Protein AF-A0A7C8ZS62-F1 (afdb_monomer)

Mean predicted aligned error: 21.61 Å

Foldseek 3Di:
DQAAEDAQEQDADEEEDDLVVLVNQRHNYAAHEQYQYADEQHDDHCSVVDALRRHHNHPRYAYPRVVHDDDDDDDDDDDDDDDDDPPPPPVVVVVVVVVVVVVVVVVVVVVVVVVVVVVVVDDDPPDDDDDDDDDPPPPDDPDDDDPPWDKDKDFPDPVVPPDDDPVQVCVQCVNVDPVQFPDADPQATWGWGQGPVRGIIIMGTGD

Radius of gyration: 32.75 Å; Cα contacts (8 Å, |Δi|>4): 233; chains: 1; bounding box: 68×55×73 Å

Organism: Opuntia streptacantha (NCBI:txid393608)

Secondary structure (DSSP, 8-state):
----EEE--SS--EEPPPGGGGG-TT--EEE--SSEEEEEPPPSGGGGTS-GGGGTT-TEEEBGGGTB------S---------S----HHHHHHHHHHHHHHHHHHHHHHHHHHHHHHHHS------------------------S---EEEE-S-GGGGTT--HHHHHHHTTTT-GGGEEEEETTEEEEEEE-TTS-EEEEEE--

Solvent-accessible surface area (backbone atoms only — not comparable to full-atom values): 12993 Å² total; per-residue (Å²): 118,86,52,39,71,48,80,57,49,73,42,88,50,64,52,63,66,64,65,71,63,61,72,39,86,51,44,78,41,66,30,51,17,39,23,54,30,27,48,59,60,60,79,49,75,60,54,69,69,57,59,56,71,28,52,39,66,22,89,48,50,19,26,80,77,73,76,32,81,67,78,85,86,78,84,88,89,79,85,86,83,88,91,87,72,86,78,77,51,73,72,53,56,62,53,52,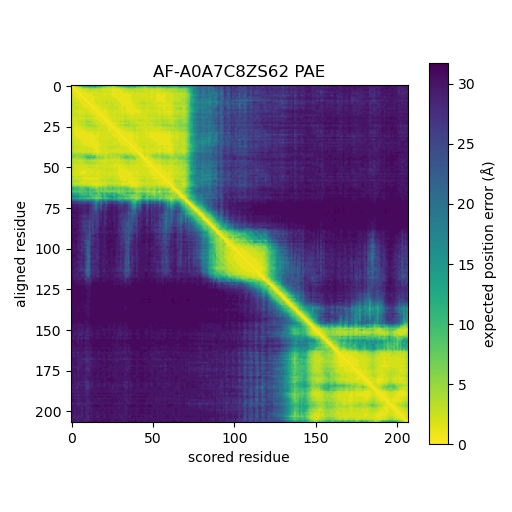54,52,52,53,51,52,51,54,52,49,51,51,52,50,52,52,48,52,52,49,55,54,52,69,73,51,76,80,84,88,72,95,72,90,82,86,82,91,80,91,77,91,76,84,77,91,76,86,85,74,99,72,63,50,74,48,80,50,66,95,49,77,80,72,60,78,81,68,47,72,66,56,51,35,63,29,23,60,70,74,35,75,91,29,55,78,46,79,56,102,65,34,43,28,28,45,26,52,44,96,87,69,50,71,33,45,37,35,42,35,114

InterPro domains:
  IPR000719 Protein kinase domain [PS50011] (176-207)
  IPR001611 Leucine-rich repeat [PF00560] (2-24)
  IPR001611 Leucine-rich repeat [PS51450] (2-25)
  IPR011009 Protein kinase-like domain superfamily [SSF56112] (149-206)
  IPR017441 Protein kinase, ATP binding site [PS00107] (182-205)
  IPR032675 Leucine-rich repeat domain superfamily [G3DSA:3.80.10.10] (1-77)
  IPR051420 Ser/Thr Protein Kinases with Diverse Regulatory Roles [PTHR48005] (1-206)

Structure (mmCIF, N/CA/C/O backbone):
data_AF-A0A7C8ZS62-F1
#
_entry.id   AF-A0A7C8ZS62-F1
#
loop_
_atom_site.group_PDB
_atom_site.id
_atom_site.type_symbol
_atom_site.label_atom_id
_atom_site.label_alt_id
_atom_site.label_comp_id
_atom_site.label_asym_id
_atom_site.label_entity_id
_atom_site.label_seq_id
_atom_site.pdbx_PDB_ins_code
_atom_site.Cartn_x
_atom_site.Cartn_y
_atom_site.Cartn_z
_atom_site.occupancy
_atom_site.B_iso_or_equiv
_atom_site.auth_seq_id
_atom_site.auth_comp_id
_atom_site.auth_asym_id
_atom_site.auth_atom_id
_atom_site.pdbx_PDB_model_num
ATOM 1 N N . THR A 1 1 ? -6.025 2.905 -24.148 1.00 64.19 1 THR A N 1
ATOM 2 C CA . THR A 1 1 ? -6.149 2.934 -22.676 1.00 64.19 1 THR A CA 1
ATOM 3 C C . THR A 1 1 ? -5.454 4.190 -22.191 1.00 64.19 1 THR A C 1
ATOM 5 O O . THR A 1 1 ? -4.361 4.459 -22.665 1.00 64.19 1 THR A O 1
ATOM 8 N N . ASN A 1 2 ? -6.090 4.977 -21.319 1.00 90.94 2 ASN A N 1
ATOM 9 C CA . ASN A 1 2 ? -5.577 6.279 -20.849 1.00 90.94 2 ASN A CA 1
ATOM 10 C C . ASN A 1 2 ? -4.964 6.155 -19.444 1.00 90.94 2 ASN A C 1
ATOM 12 O O . ASN A 1 2 ? -5.195 6.997 -18.587 1.00 90.94 2 ASN A O 1
ATOM 16 N N . LEU A 1 3 ? -4.302 5.029 -19.163 1.00 94.00 3 LEU A N 1
ATOM 17 C CA . LEU A 1 3 ? -3.701 4.807 -17.852 1.00 94.00 3 LEU A CA 1
ATOM 18 C C . LEU A 1 3 ? -2.420 5.636 -17.769 1.00 94.00 3 LEU A C 1
ATOM 20 O O . LEU A 1 3 ? -1.560 5.466 -18.627 1.00 94.00 3 LEU A O 1
ATOM 24 N N . GLU A 1 4 ? -2.321 6.496 -16.759 1.00 95.75 4 GLU A N 1
ATOM 25 C CA . GLU A 1 4 ? -1.169 7.383 -16.542 1.00 95.75 4 GLU A CA 1
ATOM 26 C C . GLU A 1 4 ? -0.267 6.907 -15.397 1.00 95.75 4 GLU A C 1
ATOM 28 O O . GLU A 1 4 ? 0.948 7.025 -15.484 1.00 95.75 4 GLU A O 1
ATOM 33 N N . MET A 1 5 ? -0.838 6.290 -14.360 1.00 96.38 5 MET A N 1
ATOM 34 C CA . MET A 1 5 ? -0.106 5.826 -13.180 1.00 96.38 5 MET A CA 1
ATOM 35 C C . MET A 1 5 ? -0.462 4.374 -12.854 1.00 96.38 5 MET A C 1
ATOM 37 O O . MET A 1 5 ? -1.638 4.005 -12.820 1.00 96.38 5 MET A O 1
ATOM 41 N N . LEU A 1 6 ? 0.558 3.558 -12.597 1.00 96.75 6 LEU A N 1
ATOM 42 C CA . LEU A 1 6 ? 0.445 2.179 -12.135 1.00 96.75 6 LEU A CA 1
ATOM 43 C C . LEU A 1 6 ? 1.468 1.920 -11.024 1.00 96.75 6 LEU A C 1
ATOM 45 O O . LEU A 1 6 ? 2.632 1.621 -11.293 1.00 96.75 6 LEU A O 1
ATOM 49 N N . ASP A 1 7 ? 1.013 2.000 -9.777 1.00 98.00 7 ASP A N 1
ATOM 50 C CA . ASP A 1 7 ? 1.790 1.599 -8.604 1.00 98.00 7 ASP A CA 1
ATOM 51 C C . ASP A 1 7 ? 1.274 0.259 -8.066 1.00 98.00 7 ASP A C 1
ATOM 53 O O . ASP A 1 7 ? 0.121 0.125 -7.660 1.00 98.00 7 ASP A O 1
ATOM 57 N N . LEU A 1 8 ? 2.143 -0.745 -8.110 1.00 98.06 8 LEU A N 1
ATOM 58 C CA . LEU A 1 8 ? 1.948 -2.103 -7.608 1.00 98.06 8 LEU A CA 1
ATOM 59 C C . LEU A 1 8 ? 3.038 -2.480 -6.594 1.00 98.06 8 LEU A C 1
ATOM 61 O O . LEU A 1 8 ? 3.280 -3.665 -6.341 1.00 98.06 8 LEU A O 1
ATOM 65 N N . SER A 1 9 ? 3.744 -1.494 -6.041 1.00 98.25 9 SER A N 1
ATOM 66 C CA . SER A 1 9 ? 4.848 -1.736 -5.120 1.00 98.25 9 SER A CA 1
ATOM 67 C C . SER A 1 9 ? 4.403 -2.410 -3.818 1.00 98.25 9 SER A C 1
ATOM 69 O O . SER A 1 9 ? 3.239 -2.330 -3.430 1.00 98.25 9 SER A O 1
ATOM 71 N N . GLN A 1 10 ? 5.332 -3.091 -3.138 1.00 98.12 10 GLN A N 1
ATOM 72 C CA . GLN A 1 10 ? 5.114 -3.715 -1.821 1.00 98.12 10 GLN A CA 1
ATOM 73 C C . GLN A 1 10 ? 3.983 -4.754 -1.802 1.00 98.12 10 GLN A C 1
ATOM 75 O O . GLN A 1 10 ? 3.162 -4.800 -0.884 1.00 98.12 10 GLN A O 1
ATOM 80 N N . ASN A 1 11 ? 3.949 -5.605 -2.821 1.00 98.31 11 ASN A N 1
ATOM 81 C CA . ASN A 1 11 ? 3.016 -6.720 -2.905 1.00 98.31 11 ASN A CA 1
ATOM 82 C C . ASN A 1 11 ? 3.783 -8.050 -2.986 1.00 98.31 11 ASN A C 1
ATOM 84 O O . ASN A 1 11 ? 5.010 -8.094 -2.966 1.00 98.31 11 ASN A O 1
ATOM 88 N N . ASN A 1 12 ? 3.045 -9.156 -3.082 1.00 97.56 12 ASN A N 1
ATOM 89 C CA . ASN A 1 12 ? 3.607 -10.494 -3.292 1.00 97.56 12 ASN A CA 1
ATOM 90 C C . ASN A 1 12 ? 3.382 -10.970 -4.740 1.00 97.56 12 ASN A C 1
ATOM 92 O O . ASN A 1 12 ? 3.071 -12.140 -4.970 1.00 97.56 12 ASN A O 1
ATOM 96 N N . LEU A 1 13 ? 3.450 -10.060 -5.720 1.00 98.06 13 LEU A N 1
ATOM 97 C CA . LEU A 1 13 ? 3.269 -10.411 -7.130 1.00 98.06 13 LEU A CA 1
ATOM 98 C C . LEU A 1 13 ? 4.436 -11.277 -7.610 1.00 98.06 13 LEU A C 1
ATOM 100 O O . LEU A 1 13 ? 5.584 -11.056 -7.230 1.00 98.06 13 LEU A O 1
ATOM 104 N N . THR A 1 14 ? 4.126 -12.261 -8.447 1.00 97.69 14 THR A N 1
ATOM 105 C CA . THR A 1 14 ? 5.076 -13.233 -9.008 1.00 97.69 14 THR A CA 1
ATOM 106 C C . THR A 1 14 ? 4.908 -13.316 -10.523 1.00 97.69 14 THR A C 1
ATOM 108 O O . THR A 1 14 ? 3.931 -12.798 -11.069 1.00 97.69 14 THR A O 1
ATOM 111 N N . GLY A 1 15 ? 5.850 -13.976 -11.196 1.00 96.81 15 GLY A N 1
ATOM 112 C CA . GLY A 1 15 ? 5.865 -14.104 -12.651 1.00 96.81 15 GLY A CA 1
ATOM 113 C C . GLY A 1 15 ? 6.477 -12.891 -13.353 1.00 96.81 15 GLY A C 1
ATOM 114 O O . GLY A 1 15 ? 7.121 -12.043 -12.730 1.00 96.81 15 GLY A O 1
ATOM 115 N N . GLU A 1 16 ? 6.291 -12.832 -14.669 1.00 97.06 16 GLU A N 1
ATOM 116 C CA . GLU A 1 16 ? 6.895 -11.813 -15.529 1.00 97.06 16 GLU A CA 1
ATOM 117 C C . GLU A 1 16 ? 6.058 -10.534 -15.624 1.00 97.06 16 GLU A C 1
ATOM 119 O O . GLU A 1 16 ? 4.827 -10.560 -15.556 1.00 97.06 16 GLU A O 1
ATOM 124 N N . ILE A 1 17 ? 6.726 -9.404 -15.877 1.00 96.44 17 ILE A N 1
ATOM 125 C CA . ILE A 1 17 ? 6.049 -8.159 -16.254 1.00 96.44 17 ILE A CA 1
ATOM 126 C C . ILE A 1 17 ? 5.495 -8.328 -17.683 1.00 96.44 17 ILE A C 1
ATOM 128 O O . ILE A 1 17 ? 6.277 -8.496 -18.625 1.00 96.44 17 ILE A O 1
ATOM 132 N N . PRO A 1 18 ? 4.169 -8.251 -17.903 1.00 95.12 18 PRO A N 1
ATOM 133 C CA . PRO A 1 18 ? 3.595 -8.510 -19.218 1.00 95.12 18 PRO A CA 1
ATOM 134 C C . PRO A 1 18 ? 4.054 -7.491 -20.267 1.00 95.12 18 PRO A C 1
ATOM 136 O O . PRO A 1 18 ? 3.862 -6.284 -20.107 1.00 95.12 18 PRO A O 1
ATOM 139 N N . LYS A 1 19 ? 4.566 -7.971 -21.408 1.00 92.38 19 LYS A N 1
ATOM 140 C CA . LYS A 1 19 ? 4.979 -7.112 -22.540 1.00 92.38 19 LYS A CA 1
ATOM 141 C C . LYS A 1 19 ? 3.842 -6.244 -23.086 1.00 92.38 19 LYS A C 1
ATOM 143 O O . LYS A 1 19 ? 4.095 -5.186 -23.648 1.00 92.38 19 LYS A O 1
ATOM 148 N N . SER A 1 20 ? 2.586 -6.648 -22.888 1.00 91.44 20 SER A N 1
ATOM 149 C CA . SER A 1 20 ? 1.410 -5.855 -23.264 1.00 91.44 20 SER A CA 1
ATOM 150 C C . SER A 1 20 ? 1.361 -4.487 -22.578 1.00 91.44 20 SER A C 1
ATOM 152 O O . SER A 1 20 ? 0.775 -3.563 -23.141 1.00 91.44 20 SER A O 1
ATOM 154 N N . LEU A 1 21 ? 2.003 -4.318 -21.414 1.00 92.62 21 LEU A N 1
ATOM 155 C CA . LEU A 1 21 ? 2.092 -3.023 -20.733 1.00 92.62 21 LEU A CA 1
ATOM 156 C C . LEU A 1 21 ? 2.870 -1.977 -21.547 1.00 92.62 21 LEU A C 1
ATOM 158 O O . LEU A 1 21 ? 2.620 -0.789 -21.380 1.00 92.62 21 LEU A O 1
ATOM 162 N N . GLN A 1 22 ? 3.720 -2.392 -22.494 1.00 89.88 22 GLN A N 1
ATOM 163 C CA . GLN A 1 22 ? 4.392 -1.475 -23.425 1.00 89.88 22 GLN A CA 1
ATOM 164 C C . GLN A 1 22 ? 3.412 -0.713 -24.332 1.00 89.88 22 GLN A C 1
ATOM 166 O O . GLN A 1 22 ? 3.748 0.348 -24.843 1.00 89.88 22 GLN A O 1
ATOM 171 N N . SER A 1 23 ? 2.196 -1.234 -24.540 1.00 90.75 23 SER A N 1
ATOM 172 C CA . SER A 1 23 ? 1.176 -0.582 -25.378 1.00 90.75 23 SER A CA 1
ATOM 173 C C . SER A 1 23 ? 0.460 0.593 -24.692 1.00 90.75 23 SER A C 1
ATOM 175 O O . SER A 1 23 ? -0.367 1.269 -25.311 1.00 90.75 23 SER A O 1
ATOM 177 N N . LEU A 1 24 ? 0.749 0.841 -23.411 1.00 91.56 24 LEU A N 1
ATOM 178 C CA . LEU A 1 24 ? 0.105 1.871 -22.599 1.00 91.56 24 LEU A CA 1
ATOM 179 C C . LEU A 1 24 ? 0.740 3.253 -22.809 1.00 91.56 24 LEU A C 1
ATOM 181 O O . LEU A 1 24 ? 1.343 3.781 -21.890 1.00 91.56 24 LEU A O 1
ATOM 185 N N . ASN A 1 25 ? 0.547 3.872 -23.974 1.00 90.00 25 ASN A N 1
ATOM 186 C CA . ASN A 1 25 ? 1.249 5.105 -24.394 1.00 90.00 25 ASN A CA 1
ATOM 187 C C . ASN A 1 25 ? 1.168 6.335 -23.456 1.00 90.00 25 ASN A C 1
ATOM 189 O O . ASN A 1 25 ? 1.893 7.300 -23.681 1.00 90.00 25 ASN A O 1
ATOM 193 N N . PHE A 1 26 ? 0.264 6.352 -22.472 1.00 93.31 26 PHE A N 1
ATOM 194 C CA . PHE A 1 26 ? 0.090 7.472 -21.536 1.00 93.31 26 PHE A CA 1
ATOM 195 C C . PHE A 1 26 ? 0.674 7.209 -20.144 1.00 93.31 26 PHE A C 1
ATOM 197 O O . PHE A 1 26 ? 0.658 8.112 -19.315 1.00 93.31 26 PHE A O 1
ATOM 204 N N . LEU A 1 27 ? 1.179 6.002 -19.870 1.00 93.62 27 LEU A N 1
ATOM 205 C CA . LEU A 1 27 ? 1.623 5.628 -18.527 1.00 93.62 27 LEU A CA 1
ATOM 206 C C . LEU A 1 27 ? 2.977 6.302 -18.210 1.00 93.62 27 LEU A C 1
ATOM 208 O O . LEU A 1 27 ? 4.032 5.921 -18.707 1.00 93.62 27 LEU A O 1
ATOM 212 N N . SER A 1 28 ? 2.917 7.345 -17.392 1.00 94.00 28 SER A N 1
ATOM 213 C CA . SER A 1 28 ? 4.018 8.216 -16.983 1.00 94.00 28 SER A CA 1
ATOM 214 C C .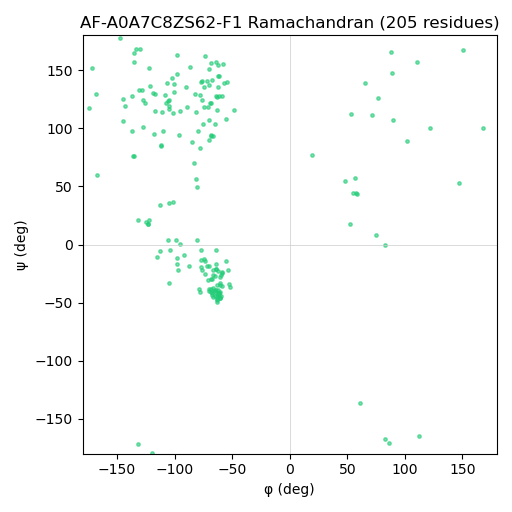 SER A 1 28 ? 4.617 7.824 -15.634 1.00 94.00 28 SER A C 1
ATOM 216 O O . SER A 1 28 ? 5.779 8.131 -15.373 1.00 94.00 28 SER A O 1
ATOM 218 N N . GLU A 1 29 ? 3.867 7.103 -14.801 1.00 95.88 29 GLU A N 1
ATOM 219 C CA . GLU A 1 29 ? 4.330 6.607 -13.507 1.00 95.88 29 GLU A CA 1
ATOM 220 C C . GLU A 1 29 ? 4.134 5.098 -13.390 1.00 95.88 29 GLU A C 1
ATOM 222 O O . GLU A 1 29 ? 3.020 4.589 -13.486 1.00 95.88 29 GLU A O 1
ATOM 227 N N . PHE A 1 30 ? 5.223 4.369 -13.150 1.00 96.62 30 PHE A N 1
ATOM 228 C CA . PHE A 1 30 ? 5.211 2.918 -13.001 1.00 96.62 30 PHE A CA 1
ATOM 229 C C . PHE A 1 30 ? 6.095 2.504 -11.830 1.00 96.62 30 PHE A C 1
ATOM 231 O O . PHE A 1 30 ? 7.265 2.889 -11.770 1.00 96.62 30 PHE A O 1
ATOM 238 N N . ASN A 1 31 ? 5.558 1.704 -10.911 1.00 98.06 31 ASN A N 1
ATOM 239 C CA . ASN A 1 31 ? 6.303 1.180 -9.773 1.00 98.06 31 ASN A CA 1
ATOM 240 C C . ASN A 1 31 ? 5.857 -0.250 -9.461 1.00 98.06 31 ASN A C 1
ATOM 242 O O . ASN A 1 31 ? 4.703 -0.495 -9.136 1.00 98.06 31 ASN A O 1
ATOM 246 N N . VAL A 1 32 ? 6.781 -1.201 -9.545 1.00 97.94 32 VAL A N 1
ATOM 247 C CA . VAL A 1 32 ? 6.570 -2.612 -9.179 1.00 97.94 32 VAL A CA 1
ATOM 248 C C . VAL A 1 32 ? 7.580 -3.067 -8.127 1.00 97.94 32 VAL A C 1
ATOM 250 O O . VAL A 1 32 ? 7.810 -4.264 -7.941 1.00 97.94 32 VAL A O 1
ATOM 253 N N . SER A 1 33 ? 8.216 -2.118 -7.438 1.00 98.00 33 SER A N 1
ATOM 254 C CA . SER A 1 33 ? 9.274 -2.409 -6.477 1.00 98.00 33 SER A CA 1
ATOM 255 C C . SER A 1 33 ? 8.776 -3.260 -5.309 1.00 98.00 33 SER A C 1
ATOM 257 O O . SER A 1 33 ? 7.599 -3.231 -4.957 1.00 98.00 33 SER A O 1
ATOM 259 N N . HIS A 1 34 ? 9.682 -4.006 -4.680 1.00 98.19 34 HIS A N 1
ATOM 260 C CA . HIS A 1 34 ? 9.381 -4.841 -3.514 1.00 98.19 34 HIS A CA 1
ATOM 261 C C . HIS A 1 34 ? 8.262 -5.861 -3.790 1.00 98.19 34 HIS A C 1
ATOM 263 O O . HIS A 1 34 ? 7.237 -5.871 -3.114 1.00 98.19 34 HIS A O 1
ATOM 269 N N . ASN A 1 35 ? 8.474 -6.699 -4.805 1.00 98.56 35 ASN A N 1
ATOM 270 C CA . ASN A 1 35 ? 7.641 -7.848 -5.155 1.00 98.56 35 ASN A CA 1
ATOM 271 C C . ASN A 1 35 ? 8.532 -9.090 -5.378 1.00 98.56 35 ASN A C 1
ATOM 273 O O . ASN A 1 35 ? 9.736 -9.081 -5.116 1.00 98.56 35 ASN A O 1
ATOM 277 N N . ASN A 1 36 ? 7.951 -10.180 -5.877 1.00 97.81 36 ASN A N 1
ATOM 278 C CA . ASN A 1 36 ? 8.644 -11.412 -6.245 1.00 97.81 36 ASN A CA 1
ATOM 279 C C . ASN A 1 36 ? 8.613 -11.644 -7.769 1.00 97.81 36 ASN A C 1
ATOM 281 O O . ASN A 1 36 ? 8.527 -12.789 -8.215 1.00 97.81 36 ASN A O 1
ATOM 285 N N . LEU A 1 37 ? 8.657 -10.567 -8.563 1.00 97.44 37 LEU A N 1
ATOM 286 C CA . LEU A 1 37 ? 8.641 -10.648 -10.025 1.00 97.44 37 LEU A CA 1
ATOM 287 C C . LEU A 1 37 ? 9.956 -11.218 -10.571 1.00 97.44 37 LEU A C 1
ATOM 289 O O . LEU A 1 37 ? 11.032 -11.048 -9.982 1.00 97.44 37 LEU A O 1
ATOM 293 N N . GLU A 1 38 ? 9.858 -11.879 -11.719 1.00 95.81 38 GLU A N 1
ATOM 294 C CA . GLU A 1 38 ? 10.964 -12.563 -12.385 1.00 95.81 38 GLU A CA 1
ATOM 295 C C . GLU A 1 38 ? 11.010 -12.290 -13.892 1.00 95.81 38 GLU A C 1
ATOM 297 O O . GLU A 1 38 ? 10.061 -11.776 -14.479 1.00 95.81 38 GLU A O 1
ATOM 302 N N . GLY A 1 39 ? 12.142 -12.605 -14.521 1.00 94.31 39 GLY A N 1
ATOM 303 C CA . GLY A 1 39 ? 12.314 -12.489 -15.967 1.00 94.31 39 GLY A CA 1
ATOM 304 C C . GLY A 1 39 ? 12.749 -11.097 -16.449 1.00 94.31 39 GLY A C 1
ATOM 305 O O . GLY A 1 39 ? 13.159 -10.242 -15.656 1.00 94.31 39 GLY A O 1
ATOM 306 N N . PRO A 1 40 ? 12.746 -10.873 -17.774 1.00 94.19 40 PRO A N 1
ATOM 307 C CA . PRO A 1 40 ? 13.255 -9.645 -18.366 1.00 94.19 40 PRO A CA 1
ATOM 308 C C . PRO A 1 40 ? 12.303 -8.465 -18.152 1.00 94.19 40 PRO A C 1
ATOM 310 O O . PRO A 1 40 ? 11.104 -8.558 -18.413 1.00 94.19 40 PRO A O 1
ATOM 313 N N . ILE A 1 41 ? 12.856 -7.314 -17.770 1.00 94.62 41 ILE A N 1
ATOM 314 C CA . ILE A 1 41 ? 12.133 -6.042 -17.805 1.00 94.62 41 ILE A CA 1
ATOM 315 C C . ILE A 1 41 ? 11.783 -5.731 -19.271 1.00 94.62 41 ILE A C 1
ATOM 317 O O . ILE A 1 41 ? 12.680 -5.739 -20.122 1.00 94.62 41 ILE A O 1
ATOM 321 N N . PRO A 1 42 ? 10.505 -5.457 -19.597 1.00 93.19 42 PRO A N 1
ATOM 322 C CA . PRO A 1 42 ? 10.108 -5.087 -20.947 1.00 93.19 42 PRO A CA 1
ATOM 323 C C . PRO A 1 42 ? 10.857 -3.827 -21.397 1.00 93.19 42 PRO A C 1
ATOM 325 O O . PRO A 1 42 ? 10.827 -2.822 -20.700 1.00 93.19 42 PRO A O 1
ATOM 328 N N . THR A 1 43 ? 11.496 -3.870 -22.564 1.00 88.19 43 THR A N 1
ATOM 329 C CA . THR A 1 43 ? 12.202 -2.723 -23.166 1.00 88.19 43 THR A CA 1
ATOM 330 C C . THR A 1 43 ? 11.331 -2.027 -24.208 1.00 88.19 43 THR A C 1
ATOM 332 O O . THR A 1 43 ? 10.604 -2.708 -24.936 1.00 88.19 43 THR A O 1
ATOM 335 N N . GLY A 1 44 ? 11.463 -0.712 -24.349 1.00 85.75 44 GLY A N 1
ATOM 336 C CA . GLY A 1 44 ? 10.771 0.097 -25.352 1.00 85.75 44 GLY A CA 1
ATOM 337 C C . GLY A 1 44 ? 9.704 1.038 -24.787 1.00 85.75 44 GLY A C 1
ATOM 338 O O . GLY A 1 44 ? 9.132 0.828 -23.716 1.00 85.75 44 GLY A O 1
ATOM 339 N N . GLY A 1 45 ? 9.404 2.088 -25.554 1.00 85.19 45 GLY A N 1
ATOM 340 C CA . GLY A 1 45 ? 8.430 3.113 -25.177 1.00 85.19 45 GLY A CA 1
ATOM 341 C C . GLY A 1 45 ? 8.836 3.827 -23.887 1.00 85.19 45 GLY A C 1
ATOM 342 O O . GLY A 1 45 ? 9.998 4.165 -23.687 1.00 85.19 45 GLY A O 1
ATOM 343 N N . GLN A 1 46 ? 7.877 4.041 -22.994 1.00 88.19 46 GLN A N 1
ATOM 344 C CA . GLN A 1 46 ? 8.129 4.643 -21.680 1.00 88.19 46 GLN A CA 1
ATOM 345 C C . GLN A 1 46 ? 8.829 3.707 -20.675 1.00 88.19 46 GLN A C 1
ATOM 347 O O . GLN A 1 46 ? 9.349 4.194 -19.675 1.00 88.19 46 GLN A O 1
ATOM 352 N N . PHE A 1 47 ? 8.896 2.388 -20.918 1.00 90.06 47 PHE A N 1
ATOM 353 C CA . PHE A 1 47 ? 9.578 1.467 -19.995 1.00 90.06 47 PHE A CA 1
ATOM 354 C C . PHE A 1 47 ? 11.083 1.734 -19.902 1.00 90.06 47 PHE A C 1
ATOM 356 O O . PHE A 1 47 ? 11.678 1.522 -18.850 1.00 90.06 47 PHE A O 1
ATOM 363 N N . ASP A 1 48 ? 11.676 2.281 -20.964 1.00 88.19 48 ASP A N 1
ATOM 364 C CA . ASP A 1 48 ? 13.080 2.701 -20.963 1.00 88.19 48 ASP A CA 1
ATOM 365 C C . ASP A 1 48 ? 13.304 4.000 -20.162 1.00 88.19 48 ASP A C 1
ATOM 367 O O . ASP A 1 48 ? 14.443 4.369 -19.883 1.00 88.19 48 ASP A O 1
ATOM 371 N N . THR A 1 49 ? 12.227 4.709 -19.801 1.00 90.69 49 THR A N 1
ATOM 372 C CA . THR A 1 49 ? 12.283 5.999 -19.094 1.00 90.69 49 THR A CA 1
ATOM 373 C C . THR A 1 49 ? 12.075 5.872 -17.588 1.00 90.69 49 THR A C 1
ATOM 375 O O . THR A 1 49 ? 12.416 6.795 -16.847 1.00 90.69 49 THR A O 1
ATOM 378 N N . PHE A 1 50 ? 11.534 4.743 -17.116 1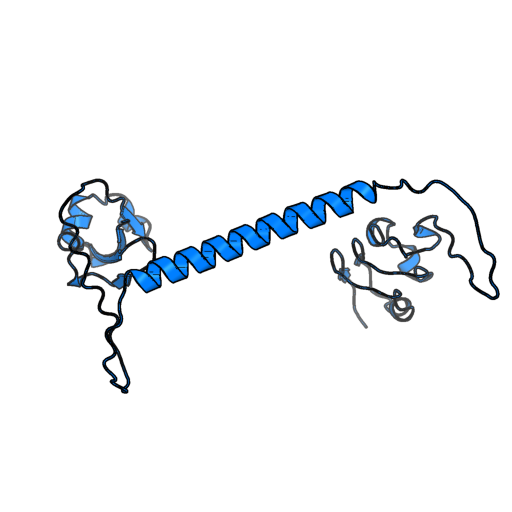.00 93.44 50 PHE A N 1
ATOM 379 C CA . PHE A 1 50 ? 11.282 4.549 -15.693 1.00 93.44 50 PHE A CA 1
ATOM 380 C C . PHE A 1 50 ? 12.585 4.340 -14.913 1.00 93.44 50 PHE A C 1
ATOM 382 O O . PHE A 1 50 ? 13.493 3.646 -15.380 1.00 93.44 50 PHE A O 1
ATOM 389 N N . PRO A 1 51 ? 12.692 4.922 -13.707 1.00 94.19 51 PRO A N 1
ATOM 390 C CA . PRO A 1 51 ? 13.904 4.831 -12.909 1.00 94.19 51 PRO A CA 1
ATOM 391 C C . PRO A 1 51 ? 14.138 3.404 -12.402 1.00 94.19 51 PRO A C 1
ATOM 393 O O . PRO A 1 51 ? 13.203 2.634 -12.183 1.00 94.19 51 PRO A O 1
ATOM 396 N N . GLU A 1 52 ? 15.398 3.077 -12.108 1.00 93.88 52 GLU A N 1
ATOM 397 C CA . GLU A 1 52 ? 15.789 1.790 -11.514 1.00 93.88 52 GLU A CA 1
ATOM 398 C C . GLU A 1 52 ? 14.981 1.467 -10.244 1.00 93.88 52 GLU A C 1
ATOM 400 O O . GLU A 1 52 ? 14.571 0.323 -10.030 1.00 93.88 52 GLU A O 1
ATOM 405 N N . SER A 1 53 ? 14.670 2.495 -9.443 1.00 95.38 53 SER A N 1
ATOM 406 C CA . SER A 1 53 ? 13.878 2.389 -8.214 1.00 95.38 53 SER A CA 1
ATOM 407 C C . SER A 1 53 ? 12.535 1.691 -8.420 1.00 95.38 53 SER A C 1
ATOM 409 O O . SER A 1 53 ? 12.123 0.938 -7.539 1.00 95.38 53 SER A O 1
ATOM 411 N N . SER A 1 54 ? 11.901 1.862 -9.585 1.00 96.69 54 SER A N 1
ATOM 412 C CA . SER A 1 54 ? 10.614 1.244 -9.929 1.00 96.69 54 SER A CA 1
ATOM 413 C C . SER A 1 54 ? 10.664 -0.284 -9.997 1.00 96.69 54 SER A C 1
ATOM 415 O O . SER A 1 54 ? 9.618 -0.926 -9.939 1.00 96.69 54 SER A O 1
ATOM 417 N N . TYR A 1 55 ? 11.859 -0.871 -10.092 1.00 95.94 55 TYR A N 1
ATOM 418 C CA . TYR A 1 55 ? 12.078 -2.311 -10.251 1.00 95.94 55 TYR A CA 1
ATOM 419 C C . TYR A 1 55 ? 12.808 -2.947 -9.056 1.00 95.94 55 TYR A C 1
ATOM 421 O O . TYR A 1 55 ? 12.861 -4.174 -8.951 1.00 95.94 55 TYR A O 1
ATOM 429 N N . THR A 1 56 ? 13.353 -2.138 -8.139 1.00 95.62 56 THR A N 1
ATOM 430 C CA . THR A 1 56 ? 14.135 -2.615 -6.982 1.00 95.62 56 THR A CA 1
ATOM 431 C C . THR A 1 56 ? 13.349 -3.571 -6.082 1.00 95.62 56 THR A C 1
ATOM 433 O O . THR A 1 56 ? 12.122 -3.570 -6.055 1.00 95.62 56 THR A O 1
ATOM 436 N N . GLY A 1 57 ? 14.046 -4.427 -5.332 1.00 95.12 57 GLY A N 1
ATOM 437 C CA . GLY A 1 57 ? 13.390 -5.383 -4.434 1.00 95.12 57 GLY A CA 1
ATOM 438 C C . GLY A 1 57 ? 12.736 -6.582 -5.133 1.00 95.12 57 GLY A C 1
ATOM 439 O O . GLY A 1 57 ? 12.074 -7.351 -4.452 1.00 95.12 57 GLY A O 1
ATOM 440 N N . ASN A 1 58 ? 12.949 -6.767 -6.442 1.00 96.69 58 ASN A N 1
ATOM 441 C CA . ASN A 1 58 ? 12.552 -7.956 -7.203 1.00 96.69 58 ASN A CA 1
ATOM 442 C C . ASN A 1 58 ? 13.800 -8.763 -7.612 1.00 96.69 58 ASN A C 1
ATOM 444 O O . ASN A 1 58 ? 14.450 -8.423 -8.601 1.00 96.69 58 ASN A O 1
ATOM 448 N N . PRO A 1 59 ? 14.183 -9.819 -6.874 1.00 91.88 59 PRO A N 1
ATOM 449 C CA . PRO A 1 59 ? 15.455 -10.514 -7.093 1.00 91.88 59 PRO A CA 1
ATOM 450 C C . PRO A 1 59 ? 15.520 -11.329 -8.394 1.00 91.88 59 PRO A C 1
ATOM 452 O O . PRO A 1 59 ? 16.617 -11.688 -8.814 1.00 91.88 59 PRO A O 1
ATOM 455 N N . GLY A 1 60 ? 14.374 -11.658 -8.999 1.00 93.69 60 GLY A N 1
ATOM 456 C CA . GLY A 1 60 ? 14.294 -12.420 -10.247 1.00 93.69 60 GLY A CA 1
ATOM 457 C C . GLY A 1 60 ? 14.264 -11.558 -11.510 1.00 93.69 60 GLY A C 1
ATOM 458 O O . GLY A 1 60 ? 14.334 -12.116 -12.605 1.00 93.69 60 GLY A O 1
ATOM 459 N N . LEU A 1 61 ? 14.131 -10.231 -11.385 1.00 95.12 61 LEU A N 1
ATOM 460 C CA . LEU A 1 61 ? 14.113 -9.336 -12.540 1.00 95.12 61 LEU A CA 1
ATOM 461 C C . LEU A 1 61 ? 15.520 -9.140 -13.105 1.00 95.12 61 LEU A C 1
ATOM 463 O O . LEU A 1 61 ? 16.503 -8.984 -12.381 1.00 95.12 61 LEU A O 1
ATOM 467 N N . CYS A 1 62 ? 15.603 -9.102 -14.428 1.00 93.12 62 CYS A N 1
ATOM 468 C CA . CYS A 1 62 ? 16.835 -8.868 -15.166 1.00 93.12 62 CYS A CA 1
ATOM 469 C C . CYS A 1 62 ? 16.594 -7.870 -16.307 1.00 93.12 62 CYS A C 1
ATOM 471 O O . CYS A 1 62 ? 15.470 -7.683 -16.764 1.00 93.12 62 CYS A O 1
ATOM 473 N N . GLY A 1 63 ? 17.640 -7.197 -16.776 1.00 87.69 63 GLY A N 1
ATOM 474 C CA . GLY A 1 63 ? 17.538 -6.197 -17.835 1.00 87.69 63 GLY A CA 1
ATOM 475 C C . GLY A 1 63 ? 18.602 -5.113 -17.717 1.00 87.69 63 GLY A C 1
ATOM 476 O O . GLY A 1 63 ? 19.276 -4.982 -16.693 1.00 87.69 63 GLY A O 1
ATOM 477 N N . LEU A 1 64 ? 18.740 -4.316 -18.778 1.00 77.88 64 LEU A N 1
ATOM 478 C CA . LEU A 1 64 ? 19.726 -3.232 -18.849 1.00 77.88 64 LEU A CA 1
ATOM 479 C C . LEU A 1 64 ? 19.532 -2.197 -17.732 1.00 77.88 64 LEU A C 1
ATOM 481 O O . LEU A 1 64 ? 20.520 -1.726 -17.176 1.00 77.88 64 LEU A O 1
ATOM 485 N N . THR A 1 65 ? 18.282 -1.922 -17.349 1.00 77.81 65 THR A N 1
ATOM 486 C CA . THR A 1 65 ? 17.922 -0.975 -16.282 1.00 77.81 65 THR A CA 1
ATOM 487 C C . THR A 1 65 ? 18.493 -1.369 -14.918 1.00 77.81 65 THR A C 1
ATOM 489 O O . THR A 1 65 ? 18.869 -0.496 -14.150 1.00 77.81 65 THR A O 1
ATOM 492 N N . LEU A 1 66 ? 18.618 -2.672 -14.635 1.00 78.00 66 LEU A N 1
ATOM 493 C CA . LEU A 1 66 ? 19.167 -3.203 -13.377 1.00 78.00 66 LEU A CA 1
ATOM 494 C C . LEU A 1 66 ? 20.646 -3.615 -13.488 1.00 78.00 66 LEU A C 1
ATOM 496 O O . LEU A 1 66 ? 21.190 -4.222 -12.569 1.00 78.00 66 LEU A O 1
ATOM 500 N N . GLN A 1 67 ? 21.284 -3.391 -14.646 1.00 72.75 67 GLN A N 1
ATOM 501 C CA . GLN A 1 67 ? 22.624 -3.906 -14.978 1.00 72.75 67 GLN A CA 1
ATOM 502 C C . GLN A 1 67 ? 22.778 -5.431 -14.773 1.00 72.75 67 GLN A C 1
ATOM 504 O O . GLN A 1 67 ? 23.890 -5.964 -14.722 1.00 72.75 67 GLN A O 1
ATOM 509 N N . HIS A 1 68 ? 21.660 -6.155 -14.690 1.00 79.62 68 HIS A N 1
ATOM 510 C CA . HIS A 1 68 ? 21.618 -7.591 -14.473 1.00 79.62 68 HIS A CA 1
ATOM 511 C C . HIS A 1 68 ? 21.346 -8.280 -15.807 1.00 79.62 68 HIS A C 1
ATOM 513 O O . HIS A 1 68 ? 20.281 -8.115 -16.401 1.00 79.62 68 HIS A O 1
ATOM 519 N N . LYS A 1 69 ? 22.322 -9.038 -16.316 1.00 77.25 69 LYS A N 1
ATOM 520 C CA . LYS A 1 69 ? 22.155 -9.755 -17.584 1.00 77.25 69 LYS A CA 1
ATOM 521 C C . LYS A 1 69 ? 21.154 -10.890 -17.405 1.00 77.25 69 LYS A C 1
ATOM 523 O O . LYS A 1 69 ? 21.382 -11.791 -16.602 1.00 77.25 69 LYS A O 1
ATOM 528 N N . CYS A 1 70 ? 20.088 -10.869 -18.197 1.00 83.38 70 CYS A N 1
ATOM 529 C CA . CYS A 1 70 ? 19.225 -12.030 -18.348 1.00 83.38 70 CYS A CA 1
ATOM 530 C C . CYS A 1 70 ? 20.048 -13.183 -18.932 1.00 83.38 70 CYS A C 1
ATOM 532 O O . CYS A 1 70 ? 20.745 -13.002 -19.930 1.00 83.38 70 CYS A O 1
ATOM 534 N N . SER A 1 71 ? 20.018 -14.348 -18.285 1.00 75.44 71 SER A N 1
ATOM 535 C CA . SER A 1 71 ? 20.627 -15.550 -18.856 1.00 75.44 71 SER A CA 1
ATOM 536 C C . SER A 1 71 ? 19.655 -16.157 -19.859 1.00 75.44 71 SER A C 1
ATOM 538 O O . SER A 1 71 ? 18.593 -16.633 -19.462 1.00 75.44 71 SER A O 1
ATOM 540 N N . ASP A 1 72 ? 20.020 -16.153 -21.140 1.00 58.84 72 ASP A N 1
ATOM 541 C CA . ASP A 1 72 ? 19.288 -16.888 -22.169 1.00 58.84 72 ASP A CA 1
ATOM 542 C C . ASP A 1 72 ? 19.393 -18.389 -21.885 1.00 58.84 72 ASP A C 1
ATOM 544 O O . ASP A 1 72 ? 20.424 -19.023 -22.119 1.00 58.84 72 ASP A O 1
ATOM 548 N N . GLN A 1 73 ? 18.320 -18.979 -21.363 1.00 54.50 73 GLN A N 1
ATOM 549 C CA . GLN A 1 73 ? 18.196 -20.428 -21.302 1.00 54.50 73 GLN A CA 1
ATOM 550 C C . GLN A 1 73 ? 17.647 -20.952 -22.627 1.00 54.50 73 GLN A C 1
ATOM 552 O O . GLN A 1 73 ? 16.448 -21.155 -22.789 1.00 54.50 73 GLN A O 1
ATOM 557 N N . SER A 1 74 ? 18.551 -21.230 -23.565 1.00 45.38 74 SER A N 1
ATOM 558 C CA . SER A 1 74 ? 18.301 -22.188 -24.641 1.00 45.38 74 SER A CA 1
ATOM 559 C C . SER A 1 74 ? 19.295 -23.345 -24.528 1.00 45.38 74 SER A C 1
ATOM 561 O O . SER A 1 74 ? 20.398 -23.274 -25.057 1.00 45.38 74 SER A O 1
ATOM 563 N N . GLY A 1 75 ? 18.875 -24.428 -23.864 1.00 45.16 75 GLY A N 1
ATOM 564 C CA . GLY A 1 75 ? 19.392 -25.783 -24.100 1.00 45.16 75 GLY A CA 1
ATOM 565 C C . GLY A 1 75 ? 20.608 -26.274 -23.292 1.00 45.16 75 GLY A C 1
ATOM 566 O O . GLY A 1 75 ? 21.749 -26.011 -23.643 1.00 45.16 75 GLY A O 1
ATOM 567 N N . GLN A 1 76 ? 20.307 -27.181 -22.351 1.00 31.78 76 GLN A N 1
ATOM 568 C CA . GLN A 1 76 ? 21.121 -28.289 -21.798 1.00 31.78 76 GLN A CA 1
ATOM 569 C C . GLN A 1 76 ? 22.065 -28.095 -20.587 1.00 31.78 76 GLN A C 1
ATOM 571 O O . GLN A 1 76 ? 22.576 -27.008 -20.338 1.00 31.78 76 GLN A O 1
ATOM 576 N N . PRO A 1 77 ? 22.225 -29.168 -19.767 1.00 56.91 77 PRO A N 1
ATOM 577 C CA . PRO A 1 77 ? 22.534 -29.077 -18.347 1.00 56.91 77 PRO A CA 1
ATOM 578 C C . PRO A 1 77 ? 24.016 -29.319 -18.062 1.00 56.91 77 PRO A C 1
ATOM 580 O O . PRO A 1 77 ? 24.588 -30.301 -18.529 1.00 56.91 77 PRO A O 1
ATOM 583 N N . THR A 1 78 ? 24.601 -28.521 -17.172 1.00 32.31 78 THR A N 1
ATOM 584 C CA . THR A 1 78 ? 25.838 -28.900 -16.479 1.00 32.31 78 THR A CA 1
ATOM 585 C C . THR A 1 78 ? 25.855 -28.383 -15.045 1.00 32.31 78 THR A C 1
ATOM 587 O O . THR A 1 78 ? 25.690 -27.196 -14.773 1.00 32.31 78 THR A O 1
ATOM 590 N N . MET A 1 79 ? 26.059 -29.337 -14.137 1.00 31.59 79 MET A N 1
ATOM 591 C CA . MET A 1 79 ? 26.410 -29.187 -12.727 1.00 31.59 79 MET A CA 1
ATOM 592 C C . MET A 1 79 ? 27.669 -28.328 -12.507 1.00 31.59 79 MET A C 1
ATOM 594 O O . MET A 1 79 ? 28.681 -28.584 -13.147 1.00 31.59 79 MET A O 1
ATOM 598 N N . HIS A 1 80 ? 27.599 -27.484 -11.461 1.00 38.94 80 HIS A N 1
ATOM 599 C CA . HIS A 1 80 ? 28.666 -27.069 -10.515 1.00 38.94 80 HIS A CA 1
ATOM 600 C C . HIS A 1 80 ? 29.870 -26.248 -11.052 1.00 38.94 80 HIS A C 1
ATOM 602 O O . HIS A 1 80 ? 30.435 -26.578 -12.076 1.00 38.94 80 HIS A O 1
ATOM 608 N N . GLN A 1 81 ? 30.413 -25.204 -10.397 1.00 37.84 81 GLN A N 1
ATOM 609 C CA . GLN A 1 81 ? 30.287 -24.631 -9.039 1.00 37.84 81 GLN A CA 1
ATOM 610 C C . GLN A 1 81 ? 30.978 -23.232 -8.993 1.00 37.84 81 GLN A C 1
ATOM 612 O O . GLN A 1 81 ? 32.133 -23.129 -9.379 1.00 37.84 81 GLN A O 1
ATOM 617 N N . SER A 1 82 ? 30.302 -22.182 -8.486 1.00 38.31 82 SER A N 1
ATOM 618 C CA . SER A 1 82 ? 30.629 -21.395 -7.254 1.00 38.31 82 SER A CA 1
ATOM 619 C C . SER A 1 82 ? 31.589 -20.181 -7.400 1.00 38.31 82 SER A C 1
ATOM 621 O O . SER A 1 82 ? 32.331 -20.144 -8.374 1.00 38.31 82 SER A O 1
ATOM 623 N N . PRO A 1 83 ? 31.717 -19.254 -6.413 1.00 48.47 83 PRO A N 1
ATOM 624 C CA . PRO A 1 83 ? 30.759 -18.745 -5.413 1.00 48.47 83 PRO A CA 1
ATOM 625 C C . PRO A 1 83 ? 30.764 -17.191 -5.286 1.00 48.47 83 PRO A C 1
ATOM 627 O O . PRO A 1 83 ? 31.674 -16.523 -5.758 1.00 48.47 83 PRO A O 1
ATOM 630 N N . HIS A 1 84 ? 29.762 -16.642 -4.577 1.00 34.28 84 HIS A N 1
ATOM 631 C CA . HIS A 1 84 ? 29.816 -15.497 -3.628 1.00 34.28 84 HIS A CA 1
ATOM 632 C C . HIS A 1 84 ? 28.523 -14.649 -3.638 1.00 34.28 84 HIS A C 1
ATOM 634 O O . HIS A 1 84 ? 28.547 -13.422 -3.728 1.00 34.28 84 HIS A O 1
ATOM 640 N N . SER A 1 85 ? 27.363 -15.285 -3.459 1.00 39.31 85 SER A N 1
ATOM 641 C CA . SER A 1 85 ? 26.246 -14.616 -2.785 1.00 39.31 85 SER A CA 1
ATOM 642 C C . SER A 1 85 ? 26.379 -14.915 -1.294 1.00 39.31 85 SER A C 1
ATOM 644 O O . SER A 1 85 ? 26.732 -16.029 -0.900 1.00 39.31 85 SER A O 1
ATOM 646 N N . LYS A 1 86 ? 26.195 -13.897 -0.453 1.00 38.06 86 LYS A N 1
ATOM 647 C CA . LYS A 1 86 ? 26.341 -14.018 1.000 1.00 38.06 86 LYS A CA 1
ATOM 648 C C . LYS A 1 86 ? 25.419 -15.138 1.489 1.00 38.06 86 LYS A C 1
ATOM 650 O O . LYS A 1 86 ? 24.202 -14.973 1.507 1.00 38.06 86 LYS A O 1
ATOM 655 N N . SER A 1 87 ? 25.989 -16.280 1.877 1.00 43.34 87 SER A N 1
ATOM 656 C CA . SER A 1 87 ? 25.239 -17.342 2.536 1.00 43.34 87 SER A CA 1
ATOM 657 C C . SER A 1 87 ? 24.869 -16.843 3.926 1.00 43.34 87 SER A C 1
ATOM 659 O O . SER A 1 87 ? 25.633 -17.000 4.879 1.00 43.34 87 SER A O 1
ATOM 661 N N . LEU A 1 88 ? 23.710 -16.199 4.044 1.00 57.56 88 LEU A N 1
ATOM 662 C CA . LEU A 1 88 ? 23.144 -15.870 5.340 1.00 57.56 88 LEU A CA 1
ATOM 663 C C . LEU A 1 88 ? 22.723 -17.192 5.997 1.00 57.56 88 LEU A C 1
ATOM 665 O O . LEU A 1 88 ? 21.681 -17.765 5.702 1.00 57.56 88 LEU A O 1
ATOM 669 N N . ASN A 1 89 ? 23.641 -17.731 6.795 1.00 60.69 89 ASN A N 1
ATOM 670 C CA . ASN A 1 89 ? 23.488 -18.728 7.847 1.00 60.69 89 ASN A CA 1
ATOM 671 C C . ASN A 1 89 ? 22.198 -19.569 7.787 1.00 60.69 89 ASN A C 1
ATOM 673 O O . ASN A 1 89 ? 21.304 -19.411 8.617 1.00 60.69 89 ASN A O 1
ATOM 677 N N . LYS A 1 90 ? 22.140 -20.563 6.889 1.00 58.56 90 LYS A N 1
ATOM 678 C CA . LYS A 1 90 ? 21.088 -21.606 6.902 1.00 58.56 90 LYS A CA 1
ATOM 679 C C . LYS A 1 90 ? 20.979 -22.323 8.264 1.00 58.56 90 LYS A C 1
ATOM 681 O O . LYS A 1 90 ? 19.925 -22.843 8.609 1.00 58.56 90 LYS A O 1
ATOM 686 N N . ARG A 1 91 ? 22.047 -22.293 9.073 1.00 59.94 91 ARG A N 1
ATOM 687 C CA . ARG A 1 91 ? 22.075 -22.798 10.457 1.00 59.94 91 ARG A CA 1
ATOM 688 C C . ARG A 1 91 ? 21.323 -21.912 11.464 1.00 59.94 91 ARG A C 1
ATOM 690 O O . ARG A 1 91 ? 20.845 -22.434 12.461 1.00 59.94 91 ARG A O 1
ATOM 697 N N . LEU A 1 92 ? 21.169 -20.610 11.198 1.00 60.12 92 LEU A N 1
ATOM 698 C CA . LEU A 1 92 ? 20.403 -19.691 12.050 1.00 60.12 92 LEU A CA 1
ATOM 699 C C . LEU A 1 92 ? 18.889 -19.846 11.816 1.00 60.12 92 LEU A C 1
ATOM 701 O O . LEU A 1 92 ? 18.122 -19.861 12.772 1.00 60.12 92 LEU A O 1
ATOM 705 N N . PHE A 1 93 ? 18.461 -20.061 10.565 1.00 61.44 93 PHE A N 1
ATOM 706 C CA . PHE A 1 93 ? 17.047 -20.277 10.217 1.00 61.44 93 PHE A CA 1
ATOM 707 C C . PHE A 1 93 ? 16.447 -21.548 10.842 1.00 61.44 93 PHE A C 1
ATOM 709 O O . PHE A 1 93 ? 15.284 -21.542 11.251 1.00 61.44 93 PHE A O 1
ATOM 716 N N . LEU A 1 94 ? 17.236 -22.619 10.985 1.00 60.22 94 LEU A N 1
ATOM 717 C CA . LEU A 1 94 ? 16.782 -23.850 11.643 1.00 60.22 94 LEU A CA 1
ATOM 718 C C . LEU A 1 94 ? 16.614 -23.675 13.166 1.00 60.22 94 LEU A C 1
ATOM 720 O O . LEU A 1 94 ? 15.732 -24.284 13.758 1.00 60.22 94 LEU A O 1
ATOM 724 N N . GLY A 1 95 ? 17.412 -22.806 13.799 1.00 61.66 95 GLY A N 1
ATOM 725 C CA . GLY A 1 95 ? 17.283 -22.490 15.227 1.00 61.66 95 GLY A CA 1
ATOM 726 C C . GLY A 1 95 ? 16.136 -21.522 15.536 1.00 61.66 95 GLY A C 1
ATOM 727 O O . GLY A 1 95 ? 15.398 -21.720 16.498 1.00 61.66 95 GLY A O 1
ATOM 728 N N . VAL A 1 96 ? 15.944 -20.499 14.696 1.00 72.25 96 VAL A N 1
ATOM 729 C CA . VAL A 1 96 ? 14.886 -19.489 14.879 1.00 72.25 96 VAL A CA 1
ATOM 730 C C . VAL A 1 96 ? 13.497 -20.081 14.625 1.00 72.25 96 VAL A C 1
ATOM 732 O O . VAL A 1 96 ? 12.575 -19.808 15.390 1.00 72.25 96 VAL A O 1
ATOM 735 N N . SER A 1 97 ? 13.343 -20.943 13.614 1.00 73.62 97 SER A N 1
ATOM 736 C CA . SER A 1 97 ? 12.067 -21.629 13.347 1.00 73.62 97 SER A CA 1
ATOM 737 C C . SER A 1 97 ? 11.635 -22.541 14.502 1.00 73.62 97 SER A C 1
ATOM 739 O O . SER A 1 97 ? 10.463 -22.534 14.877 1.00 73.62 97 SER A O 1
ATOM 741 N N . LEU A 1 98 ? 12.578 -23.253 15.128 1.00 78.31 98 LEU A N 1
ATOM 742 C CA . LEU A 1 98 ? 12.297 -24.077 16.305 1.00 78.31 98 LEU A CA 1
ATOM 743 C C . LEU A 1 98 ? 11.920 -23.218 17.524 1.00 78.31 98 LEU A C 1
ATOM 745 O O . LEU A 1 98 ? 10.968 -23.536 18.232 1.00 78.31 98 LEU A O 1
ATOM 749 N N . GLY A 1 99 ? 12.617 -22.097 17.737 1.00 81.00 99 GLY A N 1
ATOM 750 C CA . GLY A 1 99 ? 12.326 -21.167 18.831 1.00 81.00 99 GLY A CA 1
ATOM 751 C C . 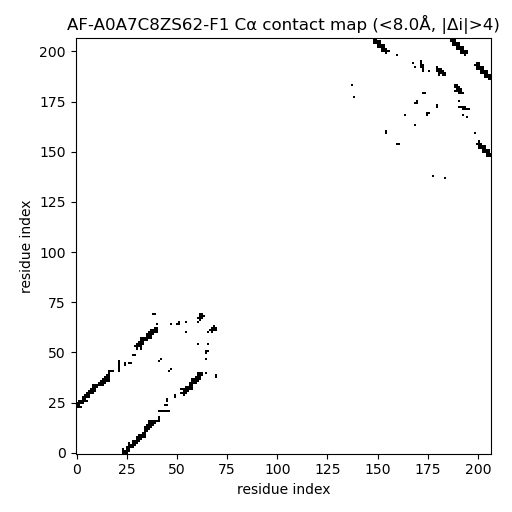GLY A 1 99 ? 10.943 -20.519 18.720 1.00 81.00 99 GLY A C 1
ATOM 752 O O . GLY A 1 99 ? 10.184 -20.516 19.687 1.00 81.00 99 GLY A O 1
ATOM 753 N N . VAL A 1 100 ? 10.577 -20.027 17.533 1.00 88.88 100 VAL A N 1
ATOM 754 C CA . VAL A 1 100 ? 9.257 -19.418 17.290 1.00 88.88 100 VAL A CA 1
ATOM 755 C C . VAL A 1 100 ? 8.141 -20.458 17.419 1.00 88.88 100 VAL A C 1
ATOM 757 O O . VAL A 1 100 ? 7.117 -20.176 18.039 1.00 88.88 100 VAL A O 1
ATOM 760 N N . GLY A 1 101 ? 8.352 -21.680 16.916 1.00 88.38 101 GLY A N 1
ATOM 761 C CA . GLY A 1 101 ? 7.390 -22.775 17.064 1.00 88.38 101 GLY A CA 1
ATOM 762 C C . GLY A 1 101 ? 7.113 -23.129 18.528 1.00 88.38 101 GLY A C 1
ATOM 763 O O . GLY A 1 101 ? 5.954 -23.262 18.922 1.00 88.38 101 GLY A O 1
ATOM 764 N N . LEU A 1 102 ? 8.157 -23.207 19.360 1.00 92.56 102 LEU A N 1
ATOM 765 C CA . LEU A 1 102 ? 8.013 -23.476 20.794 1.00 92.56 102 LEU A CA 1
ATOM 766 C C . LEU A 1 102 ? 7.309 -22.334 21.541 1.00 92.56 102 LEU A C 1
ATOM 768 O O . LEU A 1 102 ? 6.503 -22.601 22.432 1.00 92.56 102 LEU A O 1
ATOM 772 N N . LEU A 1 103 ? 7.565 -21.076 21.167 1.00 92.88 103 LEU A N 1
ATOM 773 C CA . LEU A 1 103 ? 6.879 -19.920 21.751 1.00 92.88 103 LEU A CA 1
ATOM 774 C C . LEU A 1 103 ? 5.390 -19.889 21.391 1.00 92.88 103 LEU A C 1
ATOM 776 O O . LEU A 1 103 ? 4.552 -19.698 22.265 1.00 92.88 103 LEU A O 1
ATOM 780 N N . ILE A 1 104 ? 5.036 -20.129 20.128 1.00 95.06 104 ILE A N 1
ATOM 781 C CA . ILE A 1 104 ? 3.627 -20.176 19.714 1.00 95.06 104 ILE A CA 1
ATOM 782 C C . ILE A 1 104 ? 2.919 -21.356 20.391 1.00 95.06 104 ILE A C 1
ATOM 784 O O . ILE A 1 104 ? 1.824 -21.193 20.929 1.00 95.06 104 ILE A O 1
ATOM 788 N N . SER A 1 105 ? 3.556 -22.530 20.428 1.00 94.00 105 SER A N 1
ATOM 789 C CA . SER A 1 105 ? 2.996 -23.710 21.090 1.00 94.00 105 SER A CA 1
ATOM 790 C C . SER A 1 105 ? 2.769 -23.480 22.584 1.00 94.00 105 SER A C 1
ATOM 792 O O . SER A 1 105 ? 1.739 -23.902 23.105 1.00 94.00 105 SER A O 1
ATOM 794 N N . SER A 1 106 ? 3.694 -22.819 23.287 1.00 94.44 106 SER A N 1
ATOM 795 C CA . SER A 1 106 ? 3.533 -22.544 24.718 1.00 94.44 106 SER A CA 1
ATOM 796 C C . SER A 1 106 ? 2.412 -21.537 24.980 1.00 94.44 106 SER A C 1
ATOM 798 O O . SER A 1 106 ? 1.593 -21.770 25.866 1.00 94.44 106 SER A O 1
ATOM 800 N N . ILE A 1 107 ? 2.295 -20.484 24.161 1.00 96.25 107 ILE A N 1
ATOM 801 C CA . ILE A 1 107 ? 1.197 -19.509 24.242 1.00 96.25 107 ILE A CA 1
ATOM 802 C C . ILE A 1 107 ? -0.157 -20.196 24.024 1.00 96.25 107 ILE A C 1
ATOM 804 O O . ILE A 1 107 ? -1.081 -19.977 24.805 1.00 96.25 107 ILE A O 1
ATOM 808 N N . LEU A 1 108 ? -0.280 -21.065 23.014 1.00 96.25 108 LEU A N 1
ATOM 809 C CA . LEU A 1 108 ? -1.522 -21.800 22.750 1.00 96.25 108 LEU A CA 1
ATOM 810 C C . LEU A 1 108 ? -1.900 -22.725 23.912 1.00 96.25 108 LEU A C 1
ATOM 812 O O . LEU A 1 108 ? -3.058 -22.746 24.323 1.00 96.25 108 LEU A O 1
ATOM 816 N N . VAL A 1 109 ? -0.931 -23.445 24.485 1.00 96.25 109 VAL A N 1
ATOM 817 C CA . VAL A 1 109 ? -1.163 -24.302 25.659 1.00 96.25 109 VAL A CA 1
ATOM 818 C C . VAL A 1 109 ? -1.612 -23.478 26.866 1.00 96.25 109 VAL A C 1
ATOM 820 O O . VAL A 1 109 ? -2.561 -23.871 27.542 1.00 96.25 109 VAL A O 1
ATOM 823 N N . ILE A 1 110 ? -0.992 -22.319 27.118 1.00 95.69 110 ILE A N 1
ATOM 824 C CA . ILE A 1 110 ? -1.388 -21.415 28.207 1.00 95.69 110 ILE A CA 1
ATOM 825 C C . ILE A 1 110 ? -2.809 -20.890 27.980 1.00 95.69 110 ILE A C 1
ATOM 827 O O . ILE A 1 110 ? -3.614 -20.925 28.905 1.00 95.69 110 ILE A O 1
ATOM 831 N N . LEU A 1 111 ? -3.156 -20.463 26.762 1.00 95.44 111 LEU A N 1
ATOM 832 C CA . LEU A 1 111 ? -4.508 -19.999 26.435 1.00 95.44 111 LEU A CA 1
ATOM 833 C C . LEU A 1 111 ? -5.552 -21.097 26.651 1.00 95.44 111 LEU A C 1
ATOM 835 O O . LEU A 1 111 ? -6.569 -20.851 27.298 1.00 95.44 111 LEU A O 1
ATOM 839 N N . VAL A 1 112 ? -5.289 -22.317 26.174 1.00 95.00 112 VAL A N 1
ATOM 840 C CA . VAL A 1 112 ? -6.173 -23.470 26.400 1.00 95.00 112 VAL A CA 1
ATOM 841 C C . VAL A 1 112 ? -6.287 -23.772 27.891 1.00 95.00 112 VAL A C 1
ATOM 843 O O . VAL A 1 112 ? -7.398 -23.949 28.381 1.00 95.00 112 VAL A O 1
ATOM 846 N N . TYR A 1 113 ? -5.181 -23.760 28.638 1.00 95.06 113 TYR A N 1
ATOM 847 C CA . TYR A 1 113 ? -5.201 -23.948 30.087 1.00 95.06 113 TYR A CA 1
ATOM 848 C C . TYR A 1 113 ? -6.010 -22.856 30.796 1.00 95.06 113 TYR A C 1
ATOM 850 O O . TYR A 1 113 ? -6.802 -23.179 31.672 1.00 95.06 113 TYR A O 1
ATOM 858 N N . CYS A 1 114 ? -5.886 -21.588 30.397 1.00 90.69 114 CYS A N 1
ATOM 859 C CA . CYS A 1 114 ? -6.680 -20.477 30.926 1.00 90.69 114 CYS A CA 1
ATOM 860 C C . CYS A 1 114 ? -8.174 -20.626 30.612 1.00 90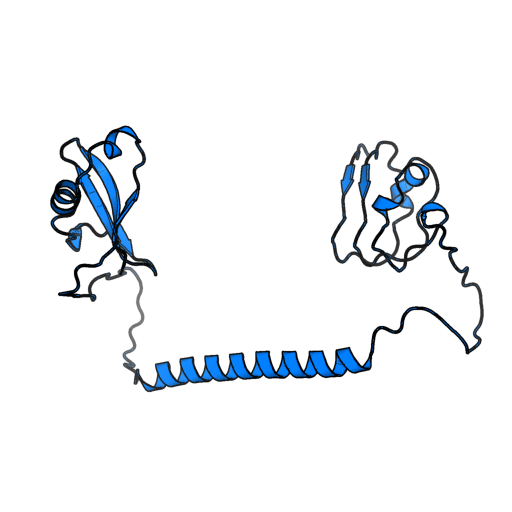.69 114 CYS A C 1
ATOM 862 O O . CYS A 1 114 ? -9.018 -20.333 31.457 1.00 90.69 114 CYS A O 1
ATOM 864 N N . ILE A 1 115 ? -8.523 -21.095 29.413 1.00 90.31 115 ILE A N 1
ATOM 865 C CA . ILE A 1 115 ? -9.915 -21.380 29.043 1.00 90.31 115 ILE A CA 1
ATOM 866 C C . ILE A 1 115 ? -10.437 -22.562 29.862 1.00 90.31 115 ILE A C 1
ATOM 868 O O . ILE A 1 115 ? -11.550 -22.508 30.380 1.00 90.31 115 ILE A O 1
ATOM 872 N N . MET A 1 116 ? -9.638 -23.618 30.019 1.00 87.25 116 MET A N 1
ATOM 873 C CA . MET A 1 116 ? -10.003 -24.794 30.803 1.00 87.25 116 MET A CA 1
ATOM 874 C C . MET A 1 116 ? -10.095 -24.487 32.296 1.00 87.25 116 MET A C 1
ATOM 876 O O . MET A 1 116 ? -11.001 -24.993 32.943 1.00 87.25 116 MET A O 1
ATOM 880 N N . SER A 1 117 ? -9.218 -23.654 32.854 1.00 82.06 117 SER A N 1
ATOM 881 C CA . SER A 1 117 ? -9.275 -23.245 34.258 1.00 82.06 117 SER A CA 1
ATOM 882 C C . SER A 1 117 ? -10.470 -22.332 34.516 1.00 82.06 117 SER A C 1
ATOM 884 O O . SER A 1 117 ? -11.170 -22.536 35.501 1.00 82.06 117 SER A O 1
ATOM 886 N N . LYS A 1 118 ? -10.806 -21.428 33.584 1.00 74.06 118 LYS A N 1
ATOM 887 C CA . LYS A 1 118 ? -12.073 -20.680 33.624 1.00 74.06 118 LYS A CA 1
ATOM 888 C C . LYS A 1 118 ? -13.295 -21.598 33.514 1.00 74.06 118 LYS A C 1
ATOM 890 O O . LYS A 1 118 ? -14.239 -21.424 34.273 1.00 74.06 118 LYS A O 1
ATOM 895 N N . ARG A 1 119 ? -13.262 -22.612 32.639 1.00 68.44 119 ARG A N 1
ATOM 896 C CA . ARG A 1 119 ? -14.332 -23.623 32.515 1.00 68.44 119 ARG A CA 1
ATOM 897 C C . ARG A 1 119 ? -14.444 -24.539 33.736 1.00 68.44 119 ARG A C 1
ATOM 899 O O . ARG A 1 119 ? -15.530 -25.003 34.038 1.00 68.44 119 ARG A O 1
ATOM 906 N N . ARG A 1 120 ? -13.347 -24.799 34.451 1.00 64.75 120 ARG A N 1
ATOM 907 C CA . ARG A 1 120 ? -13.348 -25.585 35.698 1.00 64.75 120 ARG A CA 1
ATOM 908 C C . ARG A 1 120 ? -13.887 -24.791 36.891 1.00 64.75 120 ARG A C 1
ATOM 910 O O . ARG A 1 120 ? -14.301 -25.412 37.861 1.00 64.75 120 ARG A O 1
ATOM 917 N N . ILE A 1 121 ? -13.859 -23.456 36.830 1.00 58.59 121 ILE A N 1
ATOM 918 C CA . ILE 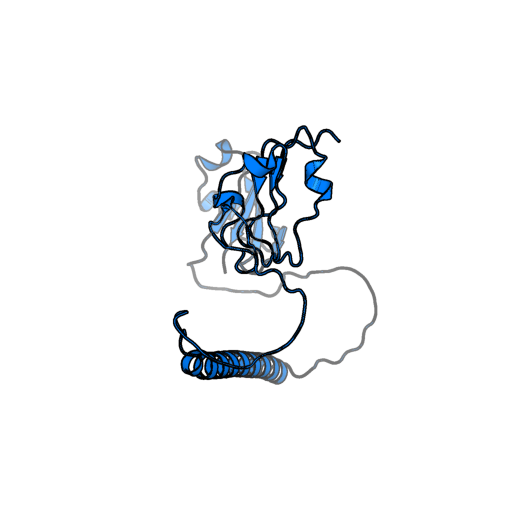A 1 121 ? -14.376 -22.573 37.891 1.00 58.59 121 ILE A CA 1
ATOM 919 C C . ILE A 1 121 ? -15.875 -22.276 37.706 1.00 58.59 121 ILE A C 1
ATOM 921 O O . ILE A 1 121 ? -16.534 -21.926 38.680 1.00 58.59 121 ILE A O 1
ATOM 925 N N . LEU A 1 122 ? -16.442 -22.482 36.510 1.00 56.09 122 LEU A N 1
ATOM 926 C CA . LEU A 1 122 ? -17.886 -22.386 36.278 1.00 56.09 122 LEU A CA 1
ATOM 927 C C . LEU A 1 122 ? -18.471 -23.779 35.964 1.00 56.09 122 LEU A C 1
ATOM 929 O O . LEU A 1 122 ? -18.550 -24.155 34.793 1.00 56.09 122 LEU A O 1
ATOM 933 N N . PRO A 1 123 ? -18.828 -24.591 36.982 1.00 45.78 123 PRO A N 1
ATOM 934 C CA . PRO A 1 123 ? -19.652 -25.769 36.750 1.00 45.78 123 PRO A CA 1
ATOM 935 C C . PRO A 1 123 ? -21.007 -25.312 36.197 1.00 45.78 123 PRO A C 1
ATOM 937 O O . PRO A 1 123 ? -21.561 -24.313 36.653 1.00 45.78 123 PRO A O 1
ATOM 940 N N . GLY A 1 124 ? -21.470 -26.014 35.163 1.00 46.78 124 GLY A N 1
ATOM 941 C CA . GLY A 1 124 ? -22.630 -25.643 34.367 1.00 46.78 124 GLY A CA 1
ATOM 942 C C . GLY A 1 124 ? -23.911 -25.483 35.178 1.00 46.78 124 GLY A C 1
ATOM 943 O O . GLY A 1 124 ? -24.219 -26.300 36.045 1.00 46.78 124 GLY A O 1
ATOM 944 N N . ASP A 1 125 ? -24.659 -24.443 34.826 1.00 41.41 125 ASP A N 1
ATOM 945 C CA . ASP A 1 125 ? -26.112 -24.462 34.895 1.00 41.41 125 ASP A CA 1
ATOM 946 C C . ASP A 1 125 ? -26.592 -24.823 33.484 1.00 41.41 125 ASP A C 1
ATOM 948 O O . ASP A 1 125 ? -26.635 -23.979 32.589 1.00 41.41 125 ASP A O 1
ATOM 952 N N . ASP A 1 126 ? -26.826 -26.115 33.252 1.00 53.47 126 ASP A N 1
ATOM 953 C CA . ASP A 1 126 ? -27.627 -26.562 32.119 1.00 53.47 126 ASP A CA 1
ATOM 954 C C . ASP A 1 126 ? -29.091 -26.371 32.523 1.00 53.47 126 ASP A C 1
ATOM 956 O O . ASP A 1 126 ? -29.673 -27.214 33.206 1.00 53.47 126 ASP A O 1
ATOM 960 N N . THR A 1 127 ? -29.688 -25.260 32.097 1.00 50.50 127 THR A N 1
ATOM 961 C CA . THR A 1 127 ? -31.143 -25.169 31.984 1.00 50.50 127 THR A CA 1
ATOM 962 C C . THR A 1 127 ? -31.500 -24.685 30.586 1.00 50.50 127 THR A C 1
ATOM 964 O O . THR A 1 127 ? -31.419 -23.500 30.264 1.00 50.50 127 THR A O 1
ATOM 967 N N . ASP A 1 128 ? -31.901 -25.642 29.752 1.00 55.00 128 ASP A N 1
ATOM 968 C CA . ASP A 1 128 ? -32.529 -25.440 28.453 1.00 55.00 128 ASP A CA 1
ATOM 969 C C . ASP A 1 128 ? -33.670 -24.419 28.537 1.00 55.00 128 ASP A C 1
ATOM 971 O O . ASP A 1 128 ? -34.700 -24.716 29.144 1.00 55.00 128 ASP A O 1
ATOM 975 N N . LYS A 1 129 ? -33.541 -23.268 27.863 1.00 36.53 129 LYS A N 1
ATOM 976 C CA . LYS A 1 129 ? -34.681 -22.527 27.298 1.00 36.53 129 LYS A CA 1
ATOM 977 C C . LYS A 1 129 ? -34.292 -21.868 25.979 1.00 36.53 129 LYS A C 1
ATOM 979 O O . LYS A 1 129 ? -33.551 -20.892 25.926 1.00 36.53 129 LYS A O 1
ATOM 984 N N . MET A 1 130 ? -34.813 -22.464 24.913 1.00 55.31 130 MET A N 1
ATOM 985 C CA . MET A 1 130 ? -35.050 -21.829 23.624 1.00 55.31 130 MET A CA 1
ATOM 986 C C . MET A 1 130 ? -36.070 -20.691 23.797 1.00 55.31 130 MET A C 1
ATOM 988 O O . MET A 1 130 ? -36.992 -20.855 24.590 1.00 55.31 130 MET A O 1
ATOM 992 N N . GLU A 1 131 ? -35.882 -19.618 23.017 1.00 33.66 131 GLU A N 1
ATOM 993 C CA . GLU A 1 131 ? -36.707 -18.406 22.783 1.00 33.66 131 GLU A CA 1
ATOM 994 C C . GLU A 1 131 ? -35.919 -17.124 23.125 1.00 33.66 131 GLU A C 1
ATOM 996 O O . GLU A 1 131 ? -35.524 -16.902 24.260 1.00 33.66 131 GLU A O 1
ATOM 1001 N N . THR A 1 132 ? -35.374 -16.421 22.129 1.00 31.94 132 THR A N 1
ATOM 1002 C CA . THR A 1 132 ? -36.015 -15.335 21.354 1.00 31.94 132 THR A CA 1
ATOM 1003 C C . THR A 1 132 ? -36.187 -14.048 22.180 1.00 31.94 132 THR A C 1
ATOM 1005 O O . THR A 1 132 ? -37.023 -13.988 23.067 1.00 31.94 132 THR A O 1
ATOM 1008 N N . GLU A 1 133 ? -35.421 -13.023 21.779 1.00 37.44 133 GLU A N 1
ATOM 1009 C CA . GLU A 1 133 ? -35.558 -11.577 22.060 1.00 37.44 133 GLU A CA 1
ATOM 1010 C C . GLU A 1 133 ? -35.146 -10.987 23.434 1.00 37.44 133 GLU A C 1
ATOM 1012 O O . GLU A 1 133 ? -35.632 -11.377 24.483 1.00 37.44 133 GLU A O 1
ATOM 1017 N N . LEU A 1 134 ? -34.267 -9.967 23.329 1.00 57.06 134 LEU A N 1
ATOM 1018 C CA . LEU A 1 134 ? -34.034 -8.786 24.189 1.00 57.06 134 LEU A CA 1
ATOM 1019 C C . LEU A 1 134 ? -33.785 -8.989 25.701 1.00 57.06 134 LEU A C 1
ATOM 1021 O O . LEU A 1 134 ? -34.696 -9.318 26.441 1.00 57.06 134 LEU A O 1
ATOM 1025 N N . ASP A 1 135 ? -32.551 -8.695 26.154 1.00 32.06 135 ASP A N 1
ATOM 1026 C CA . ASP A 1 135 ? -32.251 -7.798 27.298 1.00 32.06 135 ASP A CA 1
ATOM 1027 C C . ASP A 1 135 ? -30.778 -7.917 27.745 1.00 32.06 135 ASP A C 1
ATOM 1029 O O . ASP A 1 135 ? -30.374 -8.821 28.480 1.00 32.06 135 ASP A O 1
ATOM 1033 N N . SER A 1 136 ? -29.930 -6.967 27.335 1.00 44.00 136 SER A N 1
ATOM 1034 C CA . SER A 1 136 ? -28.592 -6.790 27.913 1.00 44.00 136 SER A CA 1
ATOM 1035 C C . SER A 1 136 ? -28.710 -6.075 29.261 1.00 44.00 136 SER A C 1
ATOM 1037 O O . SER A 1 136 ? -28.569 -4.856 29.358 1.00 44.00 136 SER A O 1
ATOM 1039 N N . ASN A 1 137 ? -29.004 -6.855 30.297 1.00 43.62 137 ASN A N 1
ATOM 1040 C CA . ASN A 1 137 ? -29.112 -6.417 31.682 1.00 43.62 137 ASN A CA 1
ATOM 1041 C C . ASN A 1 137 ? -27.721 -6.011 32.226 1.00 43.62 137 ASN A C 1
ATOM 1043 O O . ASN A 1 137 ? -26.947 -6.852 32.682 1.00 43.62 137 ASN A O 1
ATOM 1047 N N . CYS A 1 138 ? -27.373 -4.719 32.163 1.00 55.78 138 CYS A N 1
ATOM 1048 C CA . CYS A 1 138 ? -26.182 -4.152 32.813 1.00 55.78 138 CYS A CA 1
ATOM 1049 C C . CYS A 1 138 ? -26.442 -3.863 34.300 1.00 55.78 138 CYS A C 1
ATOM 1051 O O . CYS A 1 138 ? -26.260 -2.742 34.772 1.00 55.78 138 CYS A O 1
ATOM 1053 N N . SER A 1 139 ? -26.850 -4.879 35.051 1.00 47.78 139 SER A N 1
ATOM 1054 C CA . SER A 1 139 ? -27.099 -4.759 36.486 1.00 47.78 139 SER A CA 1
ATOM 1055 C C . SER A 1 139 ? -26.503 -5.957 37.206 1.00 47.78 139 SER A C 1
ATOM 1057 O O . SER A 1 139 ? -27.224 -6.872 37.575 1.00 47.78 139 SER A O 1
ATOM 1059 N N . ASN A 1 140 ? -25.175 -5.968 37.369 1.00 42.06 140 ASN A N 1
ATOM 1060 C CA . ASN A 1 140 ? -24.495 -6.690 38.455 1.00 42.06 140 ASN A CA 1
ATOM 1061 C C . ASN A 1 140 ? -23.018 -6.281 38.580 1.00 42.06 140 ASN A C 1
ATOM 1063 O O . ASN A 1 140 ? -22.101 -7.091 38.488 1.00 42.06 140 ASN A O 1
ATOM 1067 N N . SER A 1 141 ? -22.778 -4.997 38.829 1.00 44.09 141 SER A N 1
ATOM 1068 C CA . SER A 1 141 ? -21.540 -4.565 39.484 1.00 44.09 141 SER A CA 1
ATOM 1069 C C . SER A 1 141 ? -21.890 -3.537 40.552 1.00 44.09 141 SER A C 1
ATOM 1071 O O . SER A 1 141 ? -21.752 -2.327 40.366 1.00 44.09 141 SER A O 1
ATOM 1073 N N . GLN A 1 142 ? -22.418 -4.034 41.669 1.00 46.81 142 GLN A N 1
ATOM 1074 C CA . GLN A 1 142 ? -22.350 -3.322 42.934 1.00 46.81 142 GLN A CA 1
ATOM 1075 C C . GLN A 1 142 ? -20.874 -3.285 43.345 1.00 46.81 142 GLN A C 1
ATOM 1077 O O . GLN A 1 142 ? -20.377 -4.223 43.951 1.00 46.81 142 GLN A O 1
ATOM 1082 N N . GLU A 1 143 ? -20.168 -2.216 42.992 1.00 45.47 143 GLU A N 1
ATOM 1083 C CA . GLU A 1 143 ? -18.845 -1.913 43.547 1.00 45.47 143 GLU A CA 1
ATOM 1084 C C . GLU A 1 143 ? -18.982 -0.665 44.417 1.00 45.47 143 GLU A C 1
ATOM 1086 O O . GLU A 1 143 ? -18.816 0.485 44.003 1.00 45.47 143 GLU A O 1
ATOM 1091 N N . LEU A 1 144 ? -19.390 -0.947 45.651 1.00 45.22 144 LEU A N 1
ATOM 1092 C CA . LEU A 1 144 ? -19.223 -0.096 46.811 1.00 45.22 144 LEU A CA 1
ATOM 1093 C C . LEU A 1 144 ? -17.726 -0.084 47.168 1.00 45.22 144 LEU A C 1
ATOM 1095 O O . LEU A 1 144 ? -17.222 -1.053 47.726 1.00 45.22 144 LEU A O 1
ATOM 1099 N N . GLY A 1 145 ? -17.049 1.033 46.893 1.00 44.06 145 GLY A N 1
ATOM 1100 C CA . GLY A 1 145 ? -15.808 1.418 47.573 1.00 44.06 145 GLY A CA 1
ATOM 1101 C C . GLY A 1 145 ? -14.490 1.187 46.825 1.00 44.06 145 GLY A C 1
ATOM 1102 O O . GLY A 1 145 ? -13.794 0.207 47.078 1.00 44.06 145 GLY A O 1
ATOM 1103 N N . LYS A 1 146 ? -14.071 2.188 46.036 1.00 44.19 146 LYS A N 1
ATOM 1104 C CA . LYS A 1 146 ? -12.706 2.757 46.054 1.00 44.19 146 LYS A CA 1
ATOM 1105 C C . LYS A 1 146 ? -12.631 3.972 45.131 1.00 44.19 146 LYS A C 1
ATOM 1107 O O . LYS A 1 146 ? -12.797 3.875 43.918 1.00 44.19 146 LYS A O 1
ATOM 1112 N N . ASP A 1 147 ? -12.350 5.116 45.736 1.00 59.69 147 ASP A N 1
ATOM 1113 C CA . ASP A 1 147 ? -12.542 6.458 45.182 1.00 59.69 147 ASP A CA 1
ATOM 1114 C C . ASP A 1 147 ? -11.420 6.905 44.231 1.00 59.69 147 ASP A C 1
ATOM 1116 O O . ASP A 1 147 ? -10.890 8.004 44.356 1.00 59.69 147 ASP A O 1
ATOM 1120 N N . ASN A 1 148 ? -11.066 6.062 43.255 1.00 59.91 148 ASN A N 1
ATOM 1121 C CA . ASN A 1 148 ? -10.092 6.388 42.206 1.00 59.91 148 ASN A CA 1
ATOM 1122 C C . ASN A 1 148 ? -10.663 6.188 40.785 1.00 59.91 148 ASN A C 1
ATOM 1124 O O . ASN A 1 148 ? -9.901 6.056 39.824 1.00 59.91 148 ASN A O 1
ATOM 1128 N N . SER A 1 149 ? -11.992 6.146 40.619 1.00 68.94 149 SER A N 1
ATOM 1129 C CA . SER A 1 149 ? -12.607 6.049 39.288 1.00 68.94 149 SER A CA 1
ATOM 1130 C C . SER A 1 149 ? -12.279 7.289 38.457 1.00 68.94 149 SER A C 1
ATOM 1132 O O . SER A 1 149 ? -12.698 8.401 38.773 1.00 68.94 149 SER A O 1
ATOM 1134 N N . SER A 1 150 ? -11.544 7.092 37.366 1.00 77.44 150 SER A N 1
ATOM 1135 C CA . SER A 1 150 ? -11.292 8.146 36.384 1.00 77.44 150 SER A CA 1
ATOM 1136 C C . SER A 1 150 ? -12.528 8.347 35.508 1.00 77.44 150 SER A C 1
ATOM 1138 O O . SER A 1 150 ? -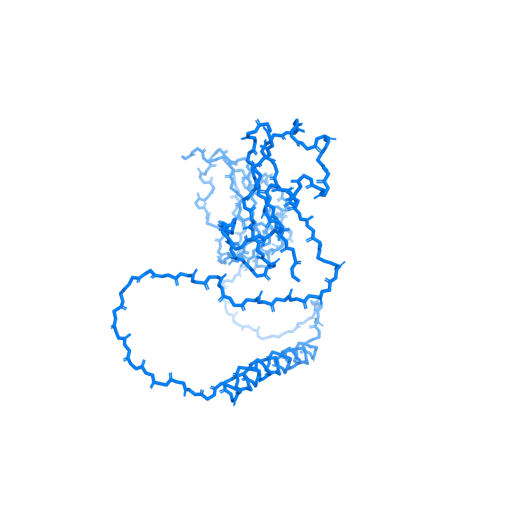13.183 7.382 35.109 1.00 77.44 150 SER A O 1
ATOM 1140 N N . VAL A 1 151 ? -12.854 9.601 35.201 1.00 81.75 151 VAL A N 1
ATOM 1141 C CA . VAL A 1 151 ? -14.031 9.963 34.404 1.00 81.75 151 VAL A CA 1
ATOM 1142 C C . VAL A 1 151 ? -13.581 10.649 33.121 1.00 81.75 151 VAL A C 1
ATOM 1144 O O . VAL A 1 151 ? -12.795 11.592 33.162 1.00 81.75 151 VAL A O 1
ATOM 1147 N N . ILE A 1 152 ? -14.095 10.189 31.981 1.00 81.38 152 ILE A N 1
ATOM 1148 C CA . ILE A 1 152 ? -13.898 10.833 30.678 1.00 81.38 152 ILE A CA 1
ATOM 1149 C C . ILE A 1 152 ? -15.220 11.474 30.255 1.00 81.38 152 ILE A C 1
ATOM 1151 O O . ILE A 1 152 ? -16.255 10.806 30.236 1.00 81.38 152 ILE A O 1
ATOM 1155 N N . VAL A 1 153 ? -15.185 12.756 29.889 1.00 82.69 153 VAL A N 1
ATOM 1156 C CA . VAL A 1 153 ? -16.359 13.509 29.427 1.00 82.69 153 VAL A CA 1
ATOM 1157 C C . VAL A 1 153 ? -16.275 13.712 27.918 1.00 82.69 153 VAL A C 1
ATOM 1159 O O . VAL A 1 153 ? -15.316 14.296 27.419 1.00 82.69 153 VAL A O 1
ATOM 1162 N N . PHE A 1 154 ? -17.300 13.266 27.195 1.00 77.50 154 PHE A N 1
ATOM 1163 C CA . PHE A 1 154 ? -17.459 13.530 25.768 1.00 77.50 154 PHE A CA 1
ATOM 1164 C C . PHE A 1 154 ? -18.543 14.595 25.570 1.00 77.50 154 PHE A C 1
ATOM 1166 O O . PHE A 1 154 ? -19.698 14.391 25.949 1.00 77.50 154 PHE A O 1
ATOM 1173 N N . SER A 1 155 ? -18.173 15.729 24.969 1.00 69.62 155 SER A N 1
ATOM 1174 C CA . SER A 1 155 ? -19.102 16.808 24.609 1.00 69.62 155 SER A CA 1
ATOM 1175 C C . SER A 1 155 ? -19.058 17.081 23.111 1.00 69.62 155 SER A C 1
ATOM 1177 O O . SER A 1 155 ? -17.979 17.190 22.531 1.00 69.62 155 SER A O 1
ATOM 1179 N N . ALA A 1 156 ? -20.231 17.254 22.501 1.00 63.44 156 ALA A N 1
ATOM 1180 C CA . ALA A 1 156 ? -20.362 17.679 21.108 1.00 63.44 156 ALA A CA 1
ATOM 1181 C C . ALA A 1 156 ? -20.123 19.192 20.919 1.00 63.44 156 ALA A C 1
ATOM 1183 O O . ALA A 1 156 ? -19.845 19.639 19.809 1.00 63.44 156 ALA A O 1
ATOM 1184 N N . THR A 1 157 ? -20.217 19.991 21.989 1.00 61.19 157 THR A N 1
ATOM 1185 C CA . THR A 1 157 ? -20.094 21.456 21.936 1.00 61.19 157 THR A CA 1
ATOM 1186 C C . THR A 1 157 ? -19.060 21.957 22.940 1.00 61.19 157 THR A C 1
ATOM 1188 O O . THR A 1 157 ? -19.168 21.707 24.143 1.00 61.19 157 THR A O 1
ATOM 1191 N N . THR A 1 158 ? -18.067 22.707 22.463 1.00 60.16 158 THR A N 1
ATOM 1192 C CA . THR A 1 158 ? -16.950 23.231 23.271 1.00 60.16 158 THR A CA 1
ATOM 1193 C C . THR A 1 158 ? -17.371 24.271 24.313 1.00 60.16 158 THR A C 1
ATOM 1195 O O . THR A 1 158 ? -16.673 24.448 25.308 1.00 60.16 158 THR A O 1
ATOM 1198 N N . SER A 1 159 ? -18.517 24.936 24.138 1.00 63.25 159 SER A N 1
ATOM 1199 C CA . SER A 1 159 ? -19.079 25.885 25.110 1.00 63.25 159 SER A CA 1
ATOM 1200 C C . SER A 1 159 ? -19.561 25.219 26.401 1.00 63.25 159 SER A C 1
ATOM 1202 O O . SER A 1 159 ? -19.482 25.837 27.455 1.00 63.25 159 SER A O 1
ATOM 1204 N N . ALA A 1 160 ? -20.002 23.959 26.342 1.00 61.56 160 ALA A N 1
ATOM 1205 C CA . ALA A 1 160 ? -20.519 23.230 27.503 1.00 61.56 160 ALA A CA 1
ATOM 1206 C C . ALA A 1 160 ? -19.421 22.714 28.454 1.00 61.56 160 ALA A C 1
ATOM 1208 O O . ALA A 1 160 ? -19.726 22.294 29.563 1.00 61.56 160 ALA A O 1
ATOM 1209 N N . LEU A 1 161 ? -18.151 22.727 28.026 1.00 67.19 161 LEU A N 1
ATOM 1210 C CA . LEU A 1 161 ? -17.025 22.183 28.797 1.00 67.19 161 LEU A CA 1
ATOM 1211 C C . LEU A 1 161 ? -16.238 23.234 29.586 1.00 67.19 161 LEU A C 1
ATOM 1213 O O . LEU A 1 161 ? -15.397 22.853 30.394 1.00 67.19 161 LEU A O 1
ATOM 1217 N N . LYS A 1 162 ? -16.458 24.533 29.344 1.00 67.44 162 LYS A N 1
ATOM 1218 C CA . LYS A 1 162 ? -15.587 25.579 29.905 1.00 67.44 162 LYS A CA 1
ATOM 1219 C C . LYS A 1 162 ? -15.672 25.700 31.431 1.00 67.44 162 LYS A C 1
ATOM 1221 O O . LYS A 1 162 ? -14.663 26.049 32.028 1.00 67.44 162 LYS A O 1
ATOM 1226 N N . ASP A 1 163 ? -16.802 25.320 32.033 1.00 73.25 163 ASP A N 1
ATOM 1227 C CA . ASP A 1 163 ? -17.062 25.483 33.472 1.00 73.25 163 ASP A CA 1
ATOM 1228 C C . ASP A 1 163 ? -17.614 24.211 34.151 1.00 73.25 163 ASP A C 1
ATOM 1230 O O . ASP A 1 163 ? -18.254 24.289 35.195 1.00 73.25 163 ASP A O 1
ATOM 1234 N N . LEU A 1 164 ? -17.411 23.023 33.566 1.00 82.50 164 LEU A N 1
ATOM 1235 C CA . LEU A 1 164 ? -17.990 21.788 34.109 1.00 82.50 164 LEU A CA 1
ATOM 1236 C C . LEU A 1 164 ? -17.243 21.319 35.369 1.00 82.50 164 LEU A C 1
ATOM 1238 O O . LEU A 1 164 ? -16.066 20.961 35.300 1.00 82.50 164 LEU A O 1
ATOM 1242 N N . THR A 1 165 ? -17.935 21.252 36.509 1.00 86.38 165 THR A N 1
ATOM 1243 C CA . THR A 1 165 ? -17.377 20.732 37.765 1.00 86.38 165 THR A CA 1
ATOM 1244 C C . THR A 1 165 ? -17.767 19.270 38.011 1.00 86.38 165 THR A C 1
ATOM 1246 O O . THR A 1 165 ? -18.721 18.741 37.440 1.00 86.38 165 THR A O 1
ATOM 1249 N N . ILE A 1 166 ? -17.051 18.593 38.916 1.00 84.56 166 ILE A N 1
ATOM 1250 C CA . ILE A 1 166 ? -17.414 17.232 39.357 1.00 84.56 166 ILE A CA 1
ATOM 1251 C C . ILE A 1 166 ? -18.808 17.221 40.001 1.00 84.56 166 ILE A C 1
ATOM 1253 O O . ILE A 1 166 ? -19.555 16.261 39.824 1.00 84.56 166 ILE A O 1
ATOM 1257 N N . PHE A 1 167 ? -19.182 18.290 40.711 1.00 87.50 167 PHE A N 1
ATOM 1258 C CA . PHE A 1 167 ? -20.511 18.413 41.306 1.00 87.50 167 PHE A CA 1
ATOM 1259 C C . PHE A 1 167 ? -21.608 18.399 40.234 1.00 87.50 167 PHE A C 1
ATOM 1261 O O . PHE A 1 167 ? -22.601 17.691 40.391 1.00 87.50 167 PHE A O 1
ATOM 1268 N N . ASP A 1 168 ? -21.389 19.087 39.112 1.00 88.94 168 ASP A N 1
ATOM 1269 C CA . ASP A 1 168 ? -22.328 19.094 37.986 1.00 88.94 168 ASP A CA 1
ATOM 1270 C C . ASP A 1 168 ? -22.461 17.707 37.354 1.00 88.94 168 ASP A C 1
ATOM 1272 O O . ASP A 1 168 ? -23.566 17.283 37.027 1.00 88.94 168 ASP A O 1
ATOM 1276 N N . ILE A 1 169 ? -21.356 16.961 37.244 1.00 89.06 169 ILE A N 1
ATOM 1277 C CA . ILE A 1 169 ? -21.357 15.576 36.751 1.00 89.06 169 ILE A CA 1
ATOM 1278 C C . ILE A 1 169 ? -22.163 14.662 37.679 1.00 89.06 169 ILE A C 1
ATOM 1280 O O . ILE A 1 169 ? -23.008 13.896 37.212 1.00 89.06 169 ILE A O 1
ATOM 1284 N N . LEU A 1 170 ? -21.925 14.737 38.990 1.00 89.56 170 LEU A N 1
ATOM 1285 C CA . LEU A 1 170 ? -22.637 13.921 39.975 1.00 89.56 170 LEU A CA 1
ATOM 1286 C C . LEU A 1 170 ? -24.127 14.263 40.001 1.00 89.56 170 LEU A C 1
ATOM 1288 O O . LEU A 1 170 ? -24.959 13.360 40.023 1.00 89.56 170 LEU A O 1
ATOM 1292 N N . LYS A 1 171 ? -24.474 15.549 39.929 1.00 91.25 171 LYS A N 1
ATOM 1293 C CA . LYS A 1 171 ? -25.863 16.007 39.847 1.00 91.25 171 LYS A CA 1
ATOM 1294 C C . LYS A 1 171 ? -26.538 15.512 38.564 1.00 91.25 171 LYS A C 1
ATOM 1296 O O . LYS A 1 171 ? -27.610 14.921 38.630 1.00 91.25 171 LYS A O 1
ATOM 1301 N N . ALA A 1 172 ? -25.894 15.692 37.411 1.00 90.38 172 ALA A N 1
ATOM 1302 C CA . ALA A 1 172 ? -26.453 15.357 36.101 1.00 90.38 172 ALA A CA 1
ATOM 1303 C C . ALA A 1 172 ? -26.544 13.846 35.818 1.00 90.38 172 ALA A C 1
ATOM 1305 O O . ALA A 1 172 ? -27.275 13.449 34.916 1.00 90.38 172 ALA A O 1
ATOM 1306 N N . THR A 1 173 ? -25.806 13.012 36.560 1.00 90.50 173 THR A N 1
ATOM 1307 C CA . THR A 1 173 ? -25.845 11.537 36.465 1.00 90.50 173 THR A CA 1
ATOM 1308 C C . THR A 1 173 ? -26.579 10.870 37.629 1.00 90.50 173 THR A C 1
ATOM 1310 O O . THR A 1 173 ? -26.575 9.641 37.726 1.00 90.50 173 THR A O 1
ATOM 1313 N N . ASN A 1 174 ? -27.162 11.659 38.540 1.00 90.44 174 ASN A N 1
ATOM 1314 C CA . ASN A 1 174 ? -27.734 11.184 39.801 1.00 90.44 174 ASN A CA 1
ATOM 1315 C C . ASN A 1 174 ? -26.773 10.245 40.561 1.00 90.44 174 ASN A C 1
ATOM 1317 O O . ASN A 1 174 ? -27.085 9.092 40.850 1.00 90.44 174 ASN A O 1
ATOM 1321 N N . ASN A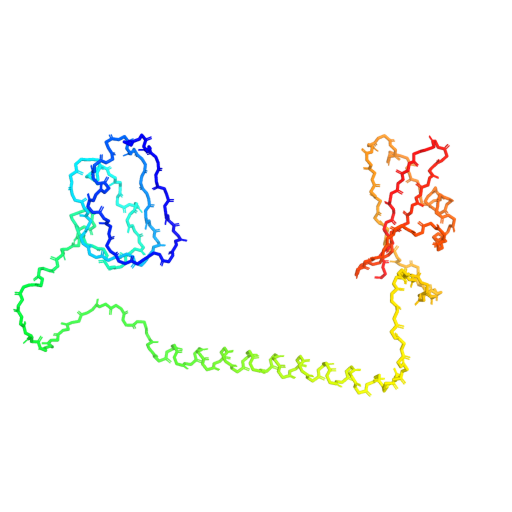 1 175 ? -25.554 10.729 40.813 1.00 88.31 175 ASN A N 1
ATOM 1322 C CA . ASN A 1 175 ? -24.462 9.988 41.446 1.00 88.31 175 ASN A CA 1
ATOM 1323 C C . ASN A 1 175 ? -24.124 8.664 40.727 1.00 88.31 175 ASN A C 1
ATOM 1325 O O . ASN A 1 175 ? -23.929 7.631 41.368 1.00 88.31 175 ASN A O 1
ATOM 1329 N N . PHE A 1 176 ? -24.055 8.696 39.389 1.00 88.75 176 PHE A N 1
ATOM 1330 C CA . PHE A 1 176 ? -23.847 7.516 38.538 1.00 88.75 176 PHE A CA 1
ATOM 1331 C C . PHE A 1 176 ? -24.913 6.418 38.732 1.00 88.75 176 PHE A C 1
ATOM 1333 O O . PHE A 1 176 ? -24.595 5.226 38.798 1.00 88.75 176 PHE A O 1
ATOM 1340 N N . SER A 1 177 ? -26.184 6.823 38.802 1.00 85.38 177 SER A N 1
ATOM 1341 C CA . SER A 1 177 ? -27.334 5.915 38.888 1.00 85.38 177 SER A CA 1
ATOM 1342 C C . SER A 1 177 ? -27.444 5.010 37.654 1.00 85.38 177 SER A C 1
ATOM 1344 O O . SER A 1 177 ? -27.163 5.428 36.528 1.00 85.38 177 SER A O 1
ATOM 1346 N N . GLN A 1 178 ? -27.892 3.765 37.856 1.00 85.31 178 GLN A N 1
ATOM 1347 C CA . GLN A 1 178 ? -28.070 2.784 36.776 1.00 85.31 178 GLN A CA 1
ATOM 1348 C C . GLN A 1 178 ? -29.082 3.245 35.717 1.00 85.31 178 GLN A C 1
ATOM 1350 O O . GLN A 1 178 ? -28.939 2.908 34.547 1.00 85.31 178 GLN A O 1
ATOM 1355 N N . GLU A 1 179 ? -30.051 4.078 36.099 1.00 86.25 179 GLU A N 1
ATOM 1356 C CA . GLU A 1 179 ? -31.068 4.625 35.189 1.00 86.25 179 GLU A CA 1
ATOM 1357 C C . GLU A 1 179 ? -30.483 5.538 34.095 1.00 86.25 179 GLU A C 1
ATOM 1359 O O . GLU A 1 179 ? -31.104 5.751 33.058 1.00 86.25 179 GLU A O 1
ATOM 1364 N N . HIS A 1 180 ? -29.277 6.070 34.317 1.00 87.38 180 HIS A N 1
ATOM 1365 C CA . HIS A 1 180 ? -28.582 6.938 33.373 1.00 87.38 180 HIS A CA 1
ATOM 1366 C C . HIS A 1 180 ? -27.598 6.168 32.485 1.00 87.38 180 HIS A C 1
ATOM 1368 O O . HIS A 1 180 ? -26.940 6.785 31.649 1.00 87.38 180 HIS A O 1
ATOM 1374 N N . ILE A 1 181 ? -27.465 4.845 32.633 1.00 88.94 181 ILE A N 1
ATOM 1375 C CA . ILE A 1 181 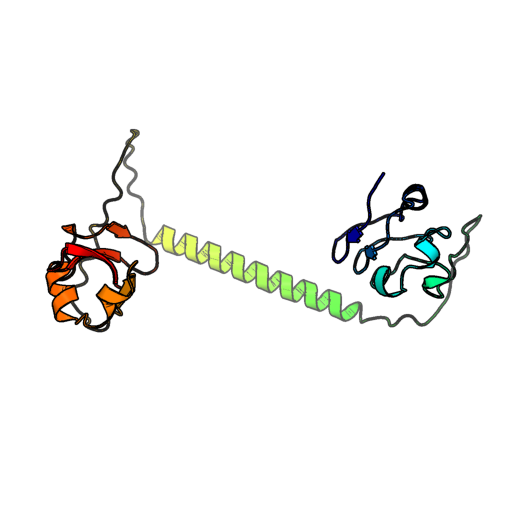? -26.568 4.045 31.793 1.00 88.94 181 ILE A CA 1
ATOM 1376 C C . ILE A 1 181 ? -27.116 4.010 30.363 1.00 88.94 181 ILE A C 1
ATOM 1378 O O . ILE A 1 181 ? -28.224 3.553 30.109 1.00 88.94 181 ILE A O 1
ATOM 1382 N N . ILE A 1 182 ? -26.300 4.470 29.418 1.00 91.00 182 ILE A N 1
ATOM 1383 C CA . ILE A 1 182 ? -26.588 4.422 27.976 1.00 91.00 182 ILE A CA 1
ATOM 1384 C C . ILE A 1 182 ? -25.666 3.471 27.217 1.00 91.00 182 ILE A C 1
ATOM 1386 O O . ILE A 1 182 ? -25.843 3.266 26.019 1.00 91.00 182 ILE A O 1
ATOM 1390 N N . GLY A 1 183 ? -24.665 2.899 27.884 1.00 87.00 183 GLY A N 1
ATOM 1391 C CA . GLY A 1 183 ? -23.782 1.922 27.267 1.00 87.00 183 GLY A CA 1
ATOM 1392 C C . GLY A 1 183 ? -22.846 1.248 28.258 1.00 87.00 183 GLY A C 1
ATOM 1393 O O . GLY A 1 183 ? -22.443 1.830 29.265 1.00 87.00 183 GLY A O 1
ATOM 1394 N N . CYS A 1 184 ? -22.466 0.019 27.929 1.00 86.44 184 CYS A N 1
ATOM 1395 C CA . CYS A 1 184 ? -21.544 -0.805 28.698 1.00 86.44 184 CYS A CA 1
ATOM 1396 C C . CYS A 1 184 ? -20.456 -1.315 27.749 1.00 86.44 184 CYS A C 1
ATOM 1398 O O . CYS A 1 184 ? -20.758 -1.784 26.653 1.00 86.44 184 CYS A O 1
ATOM 1400 N N . GLY A 1 185 ? -19.186 -1.212 28.139 1.00 78.94 185 GLY A N 1
ATOM 1401 C CA . GLY A 1 185 ? -18.068 -1.718 27.341 1.00 78.94 185 GLY A CA 1
ATOM 1402 C C . GLY A 1 185 ? -16.924 -2.222 28.213 1.00 78.94 185 GLY A C 1
ATOM 1403 O O . GLY A 1 185 ? -16.954 -2.089 29.432 1.00 78.94 185 GLY A O 1
ATOM 1404 N N . GLY A 1 186 ? -15.869 -2.758 27.593 1.00 78.62 186 GLY A N 1
ATOM 1405 C CA . GLY A 1 186 ? -14.745 -3.384 28.314 1.00 78.62 186 GLY A CA 1
ATOM 1406 C C . GLY A 1 186 ? -13.910 -2.456 29.209 1.00 78.62 186 GLY A C 1
ATOM 1407 O O . GLY A 1 186 ? -13.015 -2.928 29.895 1.00 78.62 186 GLY A O 1
ATOM 1408 N N . PHE A 1 187 ? -14.189 -1.152 29.207 1.00 79.44 187 PHE A N 1
ATOM 1409 C CA . PHE A 1 187 ? -13.477 -0.143 29.999 1.00 79.44 187 PHE A CA 1
ATOM 1410 C C . PHE A 1 187 ? -14.420 0.625 30.939 1.00 79.44 187 PHE A C 1
ATOM 1412 O O . PHE A 1 187 ? -14.131 1.764 31.292 1.00 79.44 187 PHE A O 1
ATOM 1419 N N . GLY A 1 188 ? -15.586 0.056 31.253 1.00 86.00 188 GLY A N 1
ATOM 1420 C CA . GLY A 1 188 ? -16.554 0.633 32.182 1.00 86.00 188 GLY A CA 1
ATOM 1421 C C . GLY A 1 188 ? -17.864 1.086 31.534 1.00 86.00 188 GLY A C 1
ATOM 1422 O O . GLY A 1 188 ? -18.205 0.707 30.408 1.00 86.00 188 GLY A O 1
ATOM 1423 N N . LEU A 1 189 ? -18.608 1.893 32.287 1.00 89.88 189 LEU A N 1
ATOM 1424 C CA . LEU A 1 189 ? -19.984 2.287 31.988 1.00 89.88 189 LEU A CA 1
ATOM 1425 C C . LEU A 1 189 ? -20.038 3.702 31.410 1.00 89.88 189 LEU A C 1
ATOM 1427 O O . LEU A 1 189 ? -19.282 4.588 31.817 1.00 89.88 189 LEU A O 1
ATOM 1431 N N . VAL A 1 190 ? -20.947 3.911 30.461 1.00 90.81 190 VAL A N 1
ATOM 1432 C CA . VAL A 1 190 ? -21.244 5.218 29.873 1.00 90.81 190 VAL A CA 1
ATOM 1433 C C . VAL A 1 190 ? -22.596 5.684 30.387 1.00 90.81 190 VAL A C 1
ATOM 1435 O O . VAL A 1 190 ? -23.610 5.021 30.181 1.00 90.81 190 VAL A O 1
ATOM 1438 N N . TYR A 1 191 ? -22.597 6.847 31.025 1.00 92.12 191 TYR A N 1
ATOM 1439 C CA . TYR A 1 191 ? -23.769 7.487 31.594 1.00 92.12 191 TYR A CA 1
ATOM 1440 C C . TYR A 1 191 ? -24.178 8.685 30.744 1.00 92.12 191 TYR A C 1
ATOM 1442 O O . TYR A 1 191 ? -23.335 9.470 30.304 1.00 92.12 191 TYR A O 1
ATOM 1450 N N . ARG A 1 192 ? -25.479 8.848 30.536 1.00 92.12 192 ARG A N 1
ATOM 1451 C CA . ARG A 1 192 ? -26.076 10.072 30.020 1.00 92.12 192 ARG A CA 1
ATOM 1452 C C . ARG A 1 192 ? -26.156 11.083 31.150 1.00 92.12 192 ARG A C 1
ATOM 1454 O O . ARG A 1 192 ? -26.709 10.788 32.202 1.00 92.12 192 ARG A O 1
ATOM 1461 N N . ALA A 1 193 ? -25.650 12.279 30.904 1.00 90.94 193 ALA A N 1
ATOM 1462 C CA . ALA A 1 193 ? -25.766 13.408 31.809 1.00 90.94 193 ALA A CA 1
ATOM 1463 C C . ALA A 1 193 ? -26.519 14.536 31.108 1.00 90.94 193 ALA A C 1
ATOM 1465 O O . ALA A 1 193 ? -26.178 14.898 29.982 1.00 90.94 193 ALA A O 1
ATOM 1466 N N . THR A 1 194 ? -27.532 15.093 31.764 1.00 89.88 194 THR A N 1
ATOM 1467 C CA . THR A 1 194 ? -28.222 16.299 31.291 1.00 89.88 194 THR A CA 1
ATOM 1468 C C . THR A 1 194 ? -27.886 17.442 32.238 1.00 89.88 194 THR A C 1
ATOM 1470 O O . THR A 1 194 ? -28.230 17.391 33.415 1.00 89.88 194 THR A O 1
ATOM 1473 N N . LEU A 1 195 ? -27.173 18.448 31.734 1.00 86.56 195 LEU A N 1
ATOM 1474 C CA . LEU A 1 195 ? -26.818 19.641 32.501 1.00 86.56 195 LEU A CA 1
ATOM 1475 C C . LEU A 1 195 ? -28.036 20.557 32.694 1.00 86.56 195 LEU A C 1
ATOM 1477 O O . LEU A 1 195 ? -28.998 20.494 31.928 1.00 86.56 195 LEU A O 1
ATOM 1481 N N . ASP A 1 196 ? -27.961 21.476 33.661 1.00 85.25 196 ASP A N 1
ATOM 1482 C CA . ASP A 1 196 ? -29.036 22.442 33.959 1.00 85.25 196 ASP A CA 1
ATOM 1483 C C . ASP A 1 196 ? -29.386 23.347 32.758 1.00 85.25 196 ASP A C 1
ATOM 1485 O O . ASP A 1 196 ? -30.513 23.817 32.628 1.00 85.25 196 ASP A O 1
ATOM 1489 N N . ASN A 1 197 ? -28.435 23.567 31.845 1.00 82.25 197 ASN A N 1
ATOM 1490 C CA . ASN A 1 197 ? -28.649 24.310 30.598 1.00 82.25 197 ASN A CA 1
ATOM 1491 C C . ASN A 1 197 ? -29.312 23.473 29.479 1.00 82.25 197 ASN A C 1
ATOM 1493 O O . ASN A 1 197 ? -29.447 23.956 28.356 1.00 82.25 197 ASN A O 1
ATOM 1497 N N . GLY A 1 198 ? -29.690 22.221 29.758 1.00 83.88 198 GLY A N 1
ATOM 1498 C CA . GLY A 1 198 ? -30.311 21.291 28.813 1.00 83.88 198 GLY A CA 1
ATOM 1499 C C . GLY A 1 198 ? -29.333 20.546 27.898 1.00 83.88 198 GLY A C 1
ATOM 1500 O O . GLY A 1 198 ? -29.767 19.723 27.088 1.00 83.88 198 GLY A O 1
ATOM 1501 N N . ALA A 1 199 ? -28.023 20.794 28.005 1.00 85.69 199 ALA A N 1
ATOM 1502 C CA . ALA A 1 199 ? -27.025 20.085 27.213 1.00 85.69 199 ALA A CA 1
ATOM 1503 C C . ALA A 1 199 ? -26.896 18.623 27.663 1.00 85.69 199 ALA A C 1
ATOM 1505 O O . ALA A 1 199 ? -26.839 18.326 28.857 1.00 85.69 199 ALA A O 1
ATOM 1506 N N . ASN A 1 200 ? -26.804 17.712 26.694 1.00 87.62 200 ASN A N 1
ATOM 1507 C CA . ASN A 1 200 ? -26.597 16.291 26.947 1.00 87.62 200 ASN A CA 1
ATOM 1508 C C . ASN A 1 200 ? -25.129 15.922 26.740 1.00 87.62 200 ASN A C 1
ATOM 1510 O O . ASN A 1 200 ? -24.545 16.235 25.703 1.00 87.62 200 ASN A O 1
ATOM 1514 N N . LEU A 1 201 ? -24.562 15.219 27.713 1.00 89.38 201 LEU A N 1
ATOM 1515 C CA . LEU A 1 201 ? -23.196 14.714 27.702 1.00 89.38 201 LEU A CA 1
ATOM 1516 C C . LEU A 1 201 ? -23.192 13.197 27.877 1.00 89.38 201 LEU A C 1
ATOM 1518 O O . LEU A 1 201 ? -24.071 12.627 28.528 1.00 89.38 201 LEU A O 1
ATOM 1522 N N . ALA A 1 202 ? -22.164 12.557 27.325 1.00 91.19 202 ALA A N 1
ATOM 1523 C CA . ALA A 1 202 ? -21.841 11.169 27.621 1.00 91.19 202 ALA A CA 1
ATOM 1524 C C . ALA A 1 202 ? -20.617 11.135 28.539 1.00 91.19 202 ALA A C 1
ATOM 1526 O O . ALA A 1 202 ? -19.562 11.689 28.219 1.00 91.19 202 ALA A O 1
ATOM 1527 N N . ILE A 1 203 ? -20.766 10.487 29.689 1.00 90.50 203 ILE A N 1
ATOM 1528 C CA . ILE A 1 203 ? -19.749 10.423 30.734 1.00 90.50 203 ILE A CA 1
ATOM 1529 C C . ILE A 1 203 ? -19.335 8.972 30.910 1.00 90.50 203 ILE A C 1
ATOM 1531 O O . ILE A 1 203 ? -20.136 8.135 31.318 1.00 90.50 203 ILE A O 1
ATOM 1535 N N . LYS A 1 204 ? -18.078 8.661 30.603 1.00 91.38 204 LYS A N 1
ATOM 1536 C CA . LYS A 1 204 ? -17.533 7.317 30.776 1.00 91.38 204 LYS A CA 1
ATOM 1537 C C . LYS A 1 204 ? -16.821 7.219 32.118 1.00 91.38 204 LYS A C 1
ATOM 1539 O O . LYS A 1 204 ? -15.800 7.875 32.320 1.00 91.38 204 LYS A O 1
ATOM 1544 N N . LYS A 1 205 ? -17.351 6.388 33.015 1.00 88.56 205 LYS A N 1
ATOM 1545 C CA . LYS A 1 205 ? -16.712 6.032 34.284 1.00 88.56 205 LYS A CA 1
ATOM 1546 C C . LYS A 1 205 ? -15.831 4.809 34.052 1.00 88.56 205 LYS A C 1
ATOM 1548 O O . LYS A 1 205 ? -16.336 3.759 33.654 1.00 88.56 205 LYS A O 1
ATOM 1553 N N . LEU A 1 206 ? -14.530 4.959 34.274 1.00 83.50 206 LEU A N 1
ATOM 1554 C CA . LEU A 1 206 ? -13.567 3.869 34.156 1.00 83.50 206 LEU A CA 1
ATOM 1555 C C . LEU A 1 206 ? -13.568 3.040 35.448 1.00 83.50 206 LEU A C 1
ATOM 1557 O O . LEU A 1 206 ? -13.511 3.603 36.546 1.00 83.50 206 LEU A O 1
ATOM 1561 N N . SER A 1 207 ? -13.687 1.721 35.284 1.00 70.62 207 SER A N 1
ATOM 1562 C CA . SER A 1 207 ? -13.588 0.693 36.332 1.00 70.62 207 SER A CA 1
ATOM 1563 C C . SER A 1 207 ? -12.144 0.284 36.579 1.00 70.62 207 SER A C 1
ATOM 1565 O O . SER A 1 207 ? -11.458 0.053 35.555 1.00 70.62 207 SER A O 1
#

Nearest PDB structures (foldseek):
  4z5w-assembly2_B  TM=9.799E-01  e=8.291E-07  Daucus carota
  6fif-assembly1_A  TM=9.515E-01  e=1.139E-06  Arabidopsis thaliana
  3riz-assembly1_A  TM=9.588E-01  e=1.779E-06  Arabidopsis thaliana
  3rgx-assembly1_A  TM=9.496E-01  e=1.779E-06  Arabidopsis thaliana
  7ogq-assembly1_BBB  TM=9.758E-01  e=1.648E-05  Arabidopsis thaliana

pLDDT: mean 77.64, std 19.8, range [31.59, 98.56]

Sequence (207 aa):
TNLEMLDLSQNNLTGEIPKSLQSLNFLSEFNVSHNNLEGPIPTGGQFDTFPESSYTGNPGLCGLTLQHKCSDQSGQPTMHQSPHSKSLNKRLFLGVSLGVGLLISSILVILVYCIMSKRRILPGDDTDKMETELDSNCSNSQELGKDNSSVIVFSATTSALKDLTIFDILKATNNFSQEHIIGCGGFGLVYRATLDNGANLAIKKLS